Protein AF-A0AA88GDD9-F1 (afdb_monomer_lite)

pLDDT: mean 79.6, std 20.91, range [32.28, 98.81]

Organism: Naegleria lovaniensis (NCBI:txid51637)

Radius of gyration: 25.9 Å; chains: 1; bounding box: 72×48×99 Å

Foldseek 3Di:
DDDDDDDDDDDDDDDDDDDDDDDDDDDDDDDPPPDPPPPPDPPPPPPPEDFKFFQAPQKKAKFFPQSLVQLLVDPDAAFLVEAPDFDDDDPDTEGEHSSMHRADGTMWGKWWKAFPPPGHTQFIKTFDPVDDSVVVLLVCLVVAADSPSPDDPSQKHKHFLCHRAPVPDDLVVLVVLLVVLVPVPDPDDDPDDDDDDDPDPPPPDDPSVLSVCRSAFMKMFRSVCSSVVSNVSSPDDDPAKYFDAHPVRGTTIITHHDPAQPGKIKMWGFPPAARPVGRVGTYTGMMTIGRDNCSSVHDMDID

Secondary structure (DSSP, 8-state):
-------------------------------------PPPP-------S-SEEEE-SSEEEEESHHHHHHHHH----B-TT--SEEE--TTS-EEE--SEEEB-SEEEEEEEEEETTT--EEEEEEEETTS-HHHHHHHHHHH---TT--SS-TTEEEE-HHHHSTTSS-HHHHHHHHHHHHHTT-------------------PPPHHHHHHHH-S-EEEEGGGHHHHHHHHTT---SS-EEEE-TTS-EEEEE---S--TT-EEEEEEEEEE-SS-TTSEEEEEEEEESSS-TTSS-EEE-

Structure (mmCIF, N/CA/C/O backbone):
data_AF-A0AA88GDD9-F1
#
_entry.id   AF-A0AA88GDD9-F1
#
loop_
_atom_site.group_PDB
_atom_site.id
_atom_site.type_symbol
_atom_site.label_atom_id
_atom_site.label_alt_id
_atom_site.label_comp_id
_atom_site.label_asym_id
_atom_site.label_entity_id
_atom_site.label_seq_id
_atom_site.pdbx_PDB_ins_code
_atom_site.Cartn_x
_atom_site.Cartn_y
_atom_site.Cartn_z
_atom_site.occupancy
_atom_site.B_iso_or_equiv
_atom_site.auth_seq_id
_atom_site.auth_comp_id
_atom_site.auth_asym_id
_atom_site.auth_atom_id
_atom_site.pdbx_PDB_model_num
ATOM 1 N N . MET A 1 1 ? -6.267 9.592 -58.944 1.00 38.12 1 MET A N 1
ATOM 2 C CA . MET A 1 1 ? -5.291 10.076 -59.949 1.00 38.12 1 MET A CA 1
ATOM 3 C C . MET A 1 1 ? -4.569 11.298 -59.394 1.00 38.12 1 MET A C 1
ATOM 5 O O . MET A 1 1 ? -5.202 12.051 -58.661 1.00 38.12 1 MET A O 1
ATOM 9 N N . PRO A 1 2 ? -3.258 11.431 -59.640 1.00 45.91 2 PRO A N 1
ATOM 10 C CA . PRO A 1 2 ? -2.304 12.010 -58.695 1.00 45.91 2 PRO A CA 1
ATOM 11 C C . PRO A 1 2 ? -1.948 13.469 -59.007 1.00 45.91 2 PRO A C 1
ATOM 13 O O . PRO A 1 2 ? -2.033 13.902 -60.154 1.00 45.91 2 PRO A O 1
ATOM 16 N N . LYS A 1 3 ? -1.459 14.200 -57.999 1.00 46.91 3 LYS A N 1
ATOM 17 C CA . LYS A 1 3 ? -0.513 15.304 -58.208 1.00 46.91 3 LYS A CA 1
ATOM 18 C C . LYS A 1 3 ? 0.623 15.201 -57.199 1.00 46.91 3 LYS A C 1
ATOM 20 O O . LYS A 1 3 ? 0.468 15.514 -56.023 1.00 46.91 3 LYS A O 1
ATOM 25 N N . GLU A 1 4 ? 1.750 14.735 -57.722 1.00 44.09 4 GLU A N 1
ATOM 26 C CA . GLU A 1 4 ? 3.085 14.834 -57.150 1.00 44.09 4 GLU A CA 1
ATOM 27 C C . GLU A 1 4 ? 3.411 16.287 -56.782 1.00 44.09 4 GLU A C 1
ATOM 29 O O . GLU A 1 4 ? 3.143 17.214 -57.553 1.00 44.09 4 GLU A O 1
ATOM 34 N N . LYS A 1 5 ? 4.067 16.490 -55.636 1.00 51.03 5 LYS A N 1
ATOM 35 C CA . LYS A 1 5 ? 4.903 17.671 -55.423 1.00 51.03 5 LYS A CA 1
ATOM 36 C C . LYS A 1 5 ? 6.279 17.262 -54.912 1.00 51.03 5 LYS A C 1
ATOM 38 O O . LYS A 1 5 ? 6.456 16.806 -53.791 1.00 51.03 5 LYS A O 1
ATOM 43 N N . SER A 1 6 ? 7.215 17.471 -55.830 1.00 49.00 6 SER A N 1
ATOM 44 C CA . SER A 1 6 ? 8.668 17.508 -55.743 1.00 49.00 6 SER A CA 1
ATOM 45 C C . SER A 1 6 ? 9.260 17.990 -54.412 1.00 49.00 6 SER A C 1
ATOM 47 O O . SER A 1 6 ? 9.062 19.131 -53.996 1.00 49.00 6 SER A O 1
ATOM 49 N N . SER A 1 7 ? 10.113 17.129 -53.858 1.00 40.94 7 SER A N 1
ATOM 50 C CA . SER A 1 7 ? 11.512 17.372 -53.467 1.00 40.94 7 SER A CA 1
ATOM 51 C C . SER A 1 7 ? 12.009 18.822 -53.346 1.00 40.94 7 SER A C 1
ATOM 53 O O . SER A 1 7 ? 12.116 19.547 -54.338 1.00 40.94 7 SER A O 1
ATOM 55 N N . LYS A 1 8 ? 12.499 19.171 -52.146 1.00 49.25 8 LYS A N 1
ATOM 56 C CA . LYS A 1 8 ? 13.565 20.163 -51.946 1.00 49.25 8 LYS A CA 1
ATOM 57 C C . LYS A 1 8 ? 14.743 19.525 -51.213 1.00 49.25 8 LYS A C 1
ATOM 59 O O . LYS A 1 8 ? 14.641 19.075 -50.079 1.00 49.25 8 LYS A O 1
ATOM 64 N N . LYS A 1 9 ? 15.854 19.505 -51.939 1.00 42.81 9 LYS A N 1
ATOM 65 C CA . LYS A 1 9 ? 17.201 19.089 -51.568 1.00 42.81 9 LYS A CA 1
ATOM 66 C C . LYS A 1 9 ? 17.838 20.207 -50.737 1.00 42.81 9 LYS A C 1
ATOM 68 O O . LYS A 1 9 ? 17.984 21.314 -51.246 1.00 42.81 9 LYS A O 1
ATOM 73 N N . VAL A 1 10 ? 18.229 19.929 -49.495 1.00 49.81 10 VAL A N 1
ATOM 74 C CA . VAL A 1 10 ? 19.150 20.782 -48.727 1.00 49.81 10 VAL A CA 1
ATOM 75 C C . VAL A 1 10 ? 20.414 19.969 -48.509 1.00 49.81 10 VAL A C 1
ATOM 77 O O . VAL A 1 10 ? 20.379 18.876 -47.956 1.00 49.81 10 VAL A O 1
ATOM 80 N N . THR A 1 11 ? 21.519 20.484 -49.038 1.00 42.62 11 THR A N 1
ATOM 81 C CA . THR A 1 11 ? 22.856 19.905 -48.906 1.00 42.62 11 THR A CA 1
ATOM 82 C C . THR A 1 11 ? 23.774 20.986 -48.351 1.00 42.62 11 THR A C 1
ATOM 84 O O . THR A 1 11 ? 23.593 22.157 -48.677 1.00 42.62 11 THR A O 1
ATOM 87 N N . THR A 1 12 ? 24.811 20.530 -47.650 1.00 36.66 12 THR A N 1
ATOM 88 C CA . THR A 1 12 ? 26.074 21.190 -47.269 1.00 36.66 12 THR A CA 1
ATOM 89 C C . THR A 1 12 ? 26.155 21.815 -45.880 1.00 36.66 12 THR A C 1
ATOM 91 O O . THR A 1 12 ? 25.321 22.612 -45.472 1.00 36.66 12 THR A O 1
ATOM 94 N N . GLY A 1 13 ? 27.226 21.429 -45.180 1.00 37.66 13 GLY A N 1
ATOM 95 C CA . GLY A 1 13 ? 27.645 22.023 -43.918 1.00 37.66 13 GLY A CA 1
ATOM 96 C C . GLY A 1 13 ? 28.482 21.095 -43.044 1.00 37.66 13 GLY A C 1
ATOM 97 O O . GLY A 1 13 ? 28.175 20.943 -41.871 1.00 37.66 13 GLY A O 1
ATOM 98 N N . GLY A 1 14 ? 29.504 20.438 -43.603 1.00 38.06 14 GLY A N 1
ATOM 99 C CA . GLY A 1 14 ? 30.508 19.761 -42.788 1.00 38.06 14 GLY A CA 1
ATOM 100 C C . GLY A 1 14 ? 31.380 20.776 -42.050 1.00 38.06 14 GLY A C 1
ATOM 101 O O . GLY A 1 14 ? 31.751 21.799 -42.620 1.00 38.06 14 GLY A O 1
ATOM 102 N N . SER A 1 15 ? 31.751 20.471 -40.810 1.00 41.22 15 SER A N 1
ATOM 103 C CA . SER A 1 15 ? 32.981 21.001 -40.231 1.00 41.22 15 SER A CA 1
ATOM 104 C C . SER A 1 15 ? 33.525 20.023 -39.201 1.00 41.22 15 SER A C 1
ATOM 106 O O . SER A 1 15 ? 32.915 19.761 -38.168 1.00 41.22 15 SER A O 1
ATOM 108 N N . ALA A 1 16 ? 34.669 19.447 -39.554 1.00 45.22 16 ALA A N 1
ATOM 109 C CA . ALA A 1 16 ? 35.509 18.650 -38.689 1.00 45.22 16 ALA A CA 1
ATOM 110 C C . ALA A 1 16 ? 36.555 19.559 -38.038 1.00 45.22 16 ALA A C 1
ATOM 112 O O . ALA A 1 16 ? 37.265 20.291 -38.723 1.00 45.22 16 ALA A O 1
ATOM 113 N N . SER A 1 17 ? 36.681 19.464 -36.722 1.00 42.00 17 SER A N 1
ATOM 114 C CA . SER A 1 17 ? 37.835 19.876 -35.919 1.00 42.00 17 SER A CA 1
ATOM 115 C C . SER A 1 17 ? 37.543 19.385 -34.492 1.00 42.00 17 SER A C 1
ATOM 117 O O . SER A 1 17 ? 36.392 19.329 -34.088 1.00 42.00 17 SER A O 1
ATOM 119 N N . LYS A 1 18 ? 38.463 18.965 -33.634 1.00 43.25 18 LYS A N 1
ATOM 120 C CA . LYS A 1 18 ? 39.881 18.609 -33.690 1.00 43.25 18 LYS A CA 1
ATOM 121 C C . LYS A 1 18 ? 40.114 17.940 -32.327 1.00 43.25 18 LYS A C 1
ATOM 123 O O . LYS A 1 18 ? 39.637 18.451 -31.316 1.00 43.25 18 LYS A O 1
ATOM 128 N N . ALA A 1 19 ? 40.835 16.825 -32.282 1.00 42.72 19 ALA A N 1
ATOM 129 C CA . ALA A 1 19 ? 41.287 16.253 -31.020 1.00 42.72 19 ALA A CA 1
ATOM 130 C C . ALA A 1 19 ? 42.223 17.236 -30.292 1.00 42.72 19 ALA A C 1
ATOM 132 O O . ALA A 1 19 ? 43.157 17.761 -30.901 1.00 42.72 19 ALA A O 1
ATOM 133 N N . SER A 1 20 ? 42.005 17.428 -28.991 1.00 41.97 20 SER A N 1
ATOM 134 C CA . SER A 1 20 ? 42.998 17.988 -28.074 1.00 41.97 20 SER A CA 1
ATOM 135 C C . SER A 1 20 ? 43.183 17.021 -26.913 1.00 41.97 20 SER A C 1
ATOM 137 O O . SER A 1 20 ? 42.316 16.876 -26.056 1.00 41.97 20 SER A O 1
ATOM 139 N N . LYS A 1 21 ? 44.330 16.341 -26.926 1.00 42.81 21 LYS A N 1
ATOM 140 C CA . LYS A 1 21 ? 44.903 15.660 -25.769 1.00 42.81 21 LYS A CA 1
ATOM 141 C C . LYS A 1 21 ? 45.513 16.728 -24.866 1.00 42.81 21 LYS A C 1
ATOM 143 O O . LYS A 1 21 ? 46.444 17.397 -25.302 1.00 42.81 21 LYS A O 1
ATOM 148 N N . THR A 1 22 ? 45.077 16.800 -23.614 1.00 40.81 22 THR A N 1
ATOM 149 C CA . THR A 1 22 ? 45.880 17.420 -22.558 1.00 40.81 22 THR A CA 1
ATOM 150 C C . THR A 1 22 ? 45.784 16.555 -21.313 1.00 40.81 22 THR A C 1
ATOM 152 O O . THR A 1 22 ? 44.749 16.481 -20.660 1.00 40.81 22 THR A O 1
ATOM 155 N N . ALA A 1 23 ? 46.883 15.861 -21.036 1.00 42.25 23 ALA A N 1
ATOM 156 C CA . ALA A 1 23 ? 47.154 15.252 -19.752 1.00 42.25 23 ALA A CA 1
ATOM 157 C C . ALA A 1 23 ? 47.513 16.359 -18.752 1.00 42.25 23 ALA A C 1
ATOM 159 O O . ALA A 1 23 ? 48.325 17.231 -19.061 1.00 42.25 23 ALA A O 1
ATOM 160 N N . SER A 1 24 ? 46.952 16.300 -17.551 1.00 40.94 24 SER A N 1
ATOM 161 C CA . SER A 1 24 ? 47.547 16.922 -16.373 1.00 40.94 24 SER A CA 1
ATOM 162 C C . SER A 1 24 ? 47.170 16.085 -15.162 1.00 40.94 24 SER A C 1
ATOM 164 O O . SER A 1 24 ? 46.015 16.005 -14.754 1.00 40.94 24 SER A O 1
ATOM 166 N N . SER A 1 25 ? 48.181 15.376 -14.677 1.00 43.47 25 SER A N 1
ATOM 167 C CA . SER A 1 25 ? 48.210 14.642 -13.429 1.00 43.47 25 SER A CA 1
ATOM 168 C C . SER A 1 25 ? 48.346 15.625 -12.269 1.00 43.47 25 SER A C 1
ATOM 170 O O . SER A 1 25 ? 49.384 16.278 -12.148 1.00 43.47 25 SER A O 1
ATOM 172 N N . THR A 1 26 ? 47.359 15.656 -11.379 1.00 37.31 26 THR A N 1
ATOM 173 C CA . THR A 1 26 ? 47.538 16.212 -10.036 1.00 37.31 26 THR A CA 1
ATOM 174 C C . THR A 1 26 ? 47.060 15.176 -9.035 1.00 37.31 26 THR A C 1
ATOM 176 O O . THR A 1 26 ? 45.877 15.053 -8.724 1.00 37.31 26 THR A O 1
ATOM 179 N N . THR A 1 27 ? 48.021 14.378 -8.582 1.00 40.16 27 THR A N 1
ATOM 180 C CA . THR A 1 27 ? 47.896 13.448 -7.467 1.00 40.16 27 THR A CA 1
ATOM 181 C C . THR A 1 27 ? 47.659 14.266 -6.203 1.00 40.16 27 THR A C 1
ATOM 183 O O . THR A 1 27 ? 48.581 14.895 -5.690 1.00 40.16 27 THR A O 1
ATOM 186 N N . THR A 1 28 ? 46.421 14.275 -5.714 1.00 38.19 28 THR A N 1
ATOM 187 C CA . THR A 1 28 ? 46.093 14.835 -4.401 1.00 38.19 28 THR A CA 1
ATOM 188 C C . THR A 1 28 ? 45.852 13.652 -3.477 1.00 38.19 28 THR A C 1
ATOM 190 O O . THR A 1 28 ? 44.843 12.962 -3.577 1.00 38.19 28 THR A O 1
ATOM 193 N N . THR A 1 29 ? 46.845 13.360 -2.644 1.00 39.06 29 THR A N 1
ATOM 194 C CA . THR A 1 29 ? 46.776 12.412 -1.531 1.00 39.06 29 THR A CA 1
ATOM 195 C C . THR A 1 29 ? 45.694 12.866 -0.555 1.00 39.06 29 THR A C 1
ATOM 197 O O . THR A 1 29 ? 45.923 13.763 0.251 1.00 39.06 29 THR A O 1
ATOM 200 N N . SER A 1 30 ? 44.508 12.263 -0.641 1.00 38.78 30 SER A N 1
ATOM 201 C CA . SER A 1 30 ? 43.494 12.332 0.407 1.00 38.78 30 SER A CA 1
ATOM 202 C C . SER A 1 30 ? 43.830 11.295 1.475 1.00 38.78 30 SER A C 1
ATOM 204 O O . SER A 1 30 ? 43.814 10.090 1.212 1.00 38.78 30 SER A O 1
ATOM 206 N N . GLU A 1 31 ? 44.165 11.771 2.668 1.00 36.00 31 GLU A N 1
ATOM 207 C CA . GLU A 1 31 ? 44.327 10.956 3.866 1.00 36.00 31 GLU A CA 1
ATOM 208 C C . GLU A 1 31 ? 43.032 10.183 4.139 1.00 36.00 31 GLU A C 1
ATOM 210 O O . GLU A 1 31 ? 41.980 10.757 4.412 1.00 36.00 31 GLU A O 1
ATOM 215 N N . SER A 1 32 ? 43.112 8.856 4.042 1.00 36.66 32 SER A N 1
ATOM 216 C CA . SER A 1 32 ? 42.045 7.954 4.450 1.00 36.66 32 SER A CA 1
ATOM 217 C C . SER A 1 32 ? 41.920 7.998 5.975 1.00 36.66 32 SER A C 1
ATOM 219 O O . SER A 1 32 ? 42.670 7.328 6.695 1.00 36.66 32 SER A O 1
ATOM 221 N N . SER A 1 33 ? 40.972 8.779 6.482 1.00 36.91 33 SER A N 1
ATOM 222 C CA . SER A 1 33 ? 40.479 8.632 7.845 1.00 36.91 33 SER A CA 1
ATOM 223 C C . SER A 1 33 ? 39.782 7.274 7.947 1.00 36.91 33 SER A C 1
ATOM 225 O O . SER A 1 33 ? 38.673 7.065 7.465 1.00 36.91 33 SER A O 1
ATOM 227 N N . LYS A 1 34 ? 40.473 6.302 8.549 1.00 35.50 34 LYS A N 1
ATOM 228 C CA . LYS A 1 34 ? 39.885 5.016 8.932 1.00 35.50 34 LYS A CA 1
ATOM 229 C C . LYS A 1 34 ? 38.813 5.281 9.988 1.00 35.50 34 LYS A C 1
ATOM 231 O O . LYS A 1 34 ? 39.133 5.422 11.169 1.00 35.50 34 LYS A O 1
ATOM 236 N N . SER A 1 35 ? 37.551 5.359 9.575 1.00 35.97 35 SER A N 1
ATOM 237 C CA . SER A 1 35 ? 36.430 5.249 10.498 1.00 35.97 35 SER A CA 1
ATOM 238 C C . SER A 1 35 ? 36.386 3.804 11.000 1.00 35.97 35 SER A C 1
ATOM 240 O O . SER A 1 35 ? 36.080 2.860 10.279 1.00 35.97 35 SER A O 1
ATOM 242 N N . ASN A 1 36 ? 36.758 3.614 12.265 1.00 35.28 36 ASN A N 1
ATOM 243 C CA . ASN A 1 36 ? 36.493 2.380 12.998 1.00 35.28 36 ASN A CA 1
ATOM 244 C C . ASN A 1 36 ? 34.985 2.309 13.289 1.00 35.28 36 ASN A C 1
ATOM 246 O O . ASN A 1 36 ? 34.549 2.550 14.416 1.00 35.28 36 ASN A O 1
ATOM 250 N N . SER A 1 37 ? 34.170 2.001 12.280 1.00 34.66 37 SER A N 1
ATOM 251 C CA . SER A 1 37 ? 32.804 1.546 12.520 1.00 34.66 37 SER A CA 1
ATOM 252 C C . SER A 1 37 ? 32.890 0.120 13.056 1.00 34.66 37 SER A C 1
ATOM 254 O O . SER A 1 37 ? 33.242 -0.817 12.338 1.00 34.66 37 SER A O 1
ATOM 256 N N . LYS A 1 38 ? 32.626 -0.043 14.357 1.00 33.84 38 LYS A N 1
ATOM 257 C CA . LYS A 1 38 ? 32.391 -1.362 14.955 1.00 33.84 38 LYS A CA 1
ATOM 258 C C . LYS A 1 38 ? 31.344 -2.099 14.107 1.00 33.84 38 LYS A C 1
ATOM 260 O O . LYS A 1 38 ? 30.347 -1.469 13.757 1.00 33.84 38 LYS A O 1
ATOM 265 N N . PRO A 1 39 ? 31.519 -3.399 13.812 1.00 34.81 39 PRO A N 1
ATOM 266 C CA . PRO A 1 39 ? 30.471 -4.167 13.159 1.00 34.81 39 PRO A CA 1
ATOM 267 C C . PRO A 1 39 ? 29.244 -4.142 14.070 1.00 34.81 39 PRO A C 1
ATOM 269 O O . PRO A 1 39 ? 29.330 -4.538 15.238 1.00 34.81 39 PRO A O 1
ATOM 272 N N . ALA A 1 40 ? 28.140 -3.601 13.555 1.00 35.53 40 ALA A N 1
ATOM 273 C CA . ALA A 1 40 ? 26.863 -3.582 14.243 1.00 35.53 40 ALA A CA 1
ATOM 274 C C . ALA A 1 40 ? 26.547 -5.012 14.699 1.00 35.53 40 ALA A C 1
ATOM 276 O O . ALA A 1 40 ? 26.616 -5.970 13.923 1.00 35.53 40 ALA A O 1
ATOM 277 N N . GLY A 1 41 ? 26.303 -5.174 16.000 1.00 32.28 41 GLY A N 1
ATOM 278 C CA . GLY A 1 41 ? 25.914 -6.462 16.551 1.00 32.28 41 GLY A CA 1
ATOM 279 C C . GLY A 1 41 ? 24.656 -6.928 15.832 1.00 32.28 41 GLY A C 1
ATOM 280 O O . GLY A 1 41 ? 23.689 -6.181 15.771 1.00 32.28 41 GLY A O 1
ATOM 281 N N . LYS A 1 42 ? 24.686 -8.143 15.273 1.00 33.09 42 LYS A N 1
ATOM 282 C CA . LYS A 1 42 ? 23.544 -8.760 14.590 1.00 33.09 42 LYS A CA 1
ATOM 283 C C . LYS A 1 42 ? 22.316 -8.709 15.499 1.00 33.09 42 LYS A C 1
ATOM 285 O O . LYS A 1 42 ? 22.209 -9.502 16.439 1.00 33.09 42 LYS A O 1
ATOM 290 N N . ILE A 1 43 ? 21.405 -7.783 15.218 1.00 33.66 43 ILE A N 1
ATOM 291 C CA . ILE A 1 43 ? 20.099 -7.725 15.858 1.00 33.66 43 ILE A CA 1
ATOM 292 C C . ILE A 1 43 ? 19.339 -8.938 15.328 1.00 33.66 43 ILE A C 1
ATOM 294 O O . ILE A 1 43 ? 18.980 -9.013 14.157 1.00 33.66 43 ILE A O 1
ATOM 298 N N . LYS A 1 44 ? 19.131 -9.944 16.183 1.00 36.91 44 LYS A N 1
ATOM 299 C CA . LYS A 1 44 ? 18.141 -10.989 15.908 1.00 36.91 44 LYS A CA 1
ATOM 300 C C . LYS A 1 44 ? 16.764 -10.337 15.999 1.00 36.91 44 LYS A C 1
ATOM 302 O O . LYS A 1 44 ? 16.129 -10.390 17.050 1.00 36.91 44 LYS A O 1
ATOM 307 N N . MET A 1 45 ? 16.313 -9.726 14.910 1.00 39.47 45 MET A N 1
ATOM 308 C CA . MET A 1 45 ? 14.925 -9.312 14.769 1.00 39.47 45 MET A CA 1
ATOM 309 C C . MET A 1 45 ? 14.067 -10.569 14.635 1.00 39.47 45 MET A C 1
ATOM 311 O O . MET A 1 45 ? 13.932 -11.151 13.559 1.00 39.47 45 MET A O 1
ATOM 315 N N . LYS A 1 46 ? 13.522 -11.036 15.763 1.00 50.81 46 LYS A N 1
ATOM 316 C CA . LYS A 1 46 ? 12.367 -11.934 15.748 1.00 50.81 46 LYS A CA 1
ATOM 317 C C . LYS A 1 46 ? 11.220 -11.134 15.152 1.00 50.81 46 LYS A C 1
ATOM 319 O O . LYS A 1 46 ? 10.737 -10.228 15.814 1.00 50.81 46 LYS A O 1
ATOM 324 N N . PHE A 1 47 ? 10.812 -11.475 13.936 1.00 54.53 47 PHE A N 1
ATOM 325 C CA . PHE A 1 47 ? 9.578 -10.989 13.332 1.00 54.53 47 PHE A CA 1
ATOM 326 C C . PHE A 1 47 ? 8.412 -11.340 14.278 1.00 54.53 47 PHE A C 1
ATOM 328 O O . PHE A 1 47 ? 8.134 -12.528 14.459 1.00 54.53 47 PHE A O 1
ATOM 335 N N . PRO A 1 48 ? 7.780 -10.376 14.976 1.00 55.38 48 PRO A N 1
ATOM 336 C CA . PRO A 1 48 ? 6.749 -10.696 15.960 1.00 55.38 48 PRO A CA 1
ATOM 337 C C . PRO A 1 48 ? 5.350 -10.765 15.329 1.00 55.38 48 PRO A C 1
ATOM 339 O O . PRO A 1 48 ? 4.368 -10.993 16.033 1.00 55.38 48 PRO A O 1
ATOM 342 N N . CYS A 1 49 ? 5.245 -10.564 14.016 1.00 51.88 49 CYS A N 1
ATOM 343 C CA . CYS A 1 49 ? 3.978 -10.491 13.311 1.00 51.88 49 CYS A CA 1
ATOM 344 C C . CYS A 1 49 ? 3.601 -11.864 12.755 1.00 51.88 49 CYS A C 1
ATOM 346 O O . CYS A 1 49 ? 4.405 -12.535 12.115 1.00 51.88 49 CYS A O 1
ATOM 348 N N . THR A 1 50 ? 2.358 -12.287 12.974 1.00 57.59 50 THR A N 1
ATOM 349 C CA . THR A 1 50 ? 1.758 -13.347 12.161 1.00 57.59 50 THR A CA 1
ATOM 350 C C . THR A 1 50 ? 1.887 -12.945 10.688 1.00 57.59 50 THR A C 1
ATOM 352 O O . THR A 1 50 ? 1.654 -11.796 10.351 1.00 57.59 50 THR A O 1
ATOM 355 N N . HIS A 1 51 ? 2.286 -13.851 9.800 1.00 81.75 51 HIS A N 1
ATOM 356 C CA . HIS A 1 51 ? 2.618 -13.520 8.406 1.00 81.75 51 HIS A CA 1
ATOM 357 C C . HIS A 1 51 ? 1.404 -13.153 7.539 1.00 81.75 51 HIS A C 1
ATOM 359 O O . HIS A 1 51 ? 1.478 -13.327 6.336 1.00 81.75 51 HIS A O 1
ATOM 365 N N . ALA A 1 52 ? 0.258 -12.747 8.103 1.00 93.81 52 ALA A N 1
ATOM 366 C CA . ALA A 1 52 ? -0.924 -12.437 7.304 1.00 93.81 52 ALA A CA 1
ATOM 367 C C . ALA A 1 52 ? -2.003 -11.608 8.016 1.00 93.81 52 ALA A C 1
ATOM 369 O O . ALA A 1 52 ? -2.131 -11.680 9.240 1.00 93.81 52 ALA A O 1
ATOM 370 N N . PHE A 1 53 ? -2.820 -10.895 7.244 1.00 95.81 53 PHE A N 1
ATOM 371 C CA . PHE A 1 53 ? -4.076 -10.261 7.660 1.00 95.81 53 PHE A CA 1
ATOM 372 C C . PHE A 1 53 ? -5.207 -10.603 6.677 1.00 95.81 53 PHE A C 1
ATOM 374 O O . PHE A 1 53 ? -4.955 -11.182 5.627 1.00 95.81 53 PHE A O 1
ATOM 381 N N . GLU A 1 54 ? -6.452 -10.283 7.018 1.00 97.56 54 GLU A N 1
ATOM 382 C CA . GLU A 1 54 ? -7.622 -10.542 6.174 1.00 97.56 54 GLU A CA 1
ATOM 383 C C . GLU A 1 54 ? -8.080 -9.252 5.478 1.00 97.56 54 GLU A C 1
ATOM 385 O O . GLU A 1 54 ? -8.237 -8.220 6.132 1.00 97.56 54 GLU A O 1
ATOM 390 N N . CYS A 1 55 ? -8.335 -9.323 4.171 1.00 98.31 55 CYS A N 1
ATOM 391 C CA . CYS A 1 55 ? -9.072 -8.315 3.415 1.00 98.31 55 CYS A CA 1
ATOM 392 C C . CYS A 1 55 ? -10.501 -8.819 3.189 1.00 98.31 55 CYS A C 1
ATOM 394 O O . CYS A 1 55 ? -10.768 -9.667 2.335 1.00 98.31 55 CYS A O 1
ATOM 396 N N . THR A 1 56 ? -11.433 -8.295 3.973 1.00 97.75 56 THR A N 1
ATOM 397 C CA . THR A 1 56 ? -12.846 -8.681 3.959 1.00 97.75 56 THR A CA 1
ATOM 398 C C . THR A 1 56 ? -13.698 -7.779 3.074 1.00 97.75 56 THR A C 1
ATOM 400 O O . THR A 1 56 ? -14.666 -8.251 2.469 1.00 97.75 56 THR A O 1
ATOM 403 N N . SER A 1 57 ? -13.346 -6.495 2.961 1.00 98.00 57 SER A N 1
ATOM 404 C CA . SER A 1 57 ? -14.111 -5.525 2.168 1.00 98.00 57 SER A CA 1
ATOM 405 C C . SER A 1 57 ? -13.923 -5.688 0.659 1.00 98.00 57 SER A C 1
ATOM 407 O O . SER A 1 57 ? -14.852 -5.417 -0.101 1.00 98.00 57 SER A O 1
ATOM 409 N N . GLY A 1 58 ? -12.771 -6.209 0.226 1.00 98.50 58 GLY A N 1
ATOM 410 C CA . GLY A 1 58 ? -12.338 -6.169 -1.174 1.00 98.50 58 GLY A CA 1
ATOM 411 C C . GLY A 1 58 ? -11.688 -4.836 -1.560 1.00 98.50 58 GLY A C 1
ATOM 412 O O . GLY A 1 58 ? -11.469 -4.569 -2.738 1.00 98.50 58 GLY A O 1
ATOM 413 N N . GLU A 1 59 ? -11.404 -3.978 -0.582 1.00 98.69 59 GLU A N 1
ATOM 414 C CA . GLU A 1 59 ? -10.700 -2.714 -0.755 1.00 98.69 59 GLU A CA 1
ATOM 415 C C . GLU A 1 59 ? -9.555 -2.626 0.257 1.00 98.69 59 GLU A C 1
ATOM 417 O O . GLU A 1 59 ? -9.695 -2.977 1.432 1.00 98.69 59 GLU A O 1
ATOM 422 N N . ILE A 1 60 ? -8.415 -2.111 -0.188 1.00 98.62 60 ILE A N 1
ATOM 423 C CA . ILE A 1 60 ? -7.275 -1.831 0.683 1.00 98.62 60 ILE A CA 1
ATOM 424 C C . ILE A 1 60 ? -6.879 -0.366 0.556 1.00 98.62 60 ILE A C 1
ATOM 426 O O . ILE A 1 60 ? -6.810 0.179 -0.547 1.00 98.62 60 ILE A O 1
ATOM 430 N N . LEU A 1 61 ? -6.590 0.254 1.699 1.00 98.56 61 LEU A N 1
ATOM 431 C CA . LEU A 1 61 ? -5.905 1.539 1.788 1.00 98.56 61 LEU A CA 1
ATOM 432 C C . LEU A 1 61 ? -4.411 1.292 1.974 1.00 98.56 61 LEU A C 1
ATOM 434 O O . LEU A 1 61 ? -4.030 0.401 2.736 1.00 98.56 61 LEU A O 1
ATOM 438 N N . TRP A 1 62 ? -3.575 2.074 1.297 1.00 97.75 62 TRP A N 1
ATOM 439 C CA . TRP A 1 62 ? -2.130 1.848 1.277 1.00 97.75 62 TRP A CA 1
ATOM 440 C C . TRP A 1 62 ? -1.321 3.147 1.352 1.00 97.75 62 TRP A C 1
ATOM 442 O O . TRP A 1 62 ? -1.810 4.231 1.031 1.00 97.75 62 TRP A O 1
ATOM 452 N N . GLY A 1 63 ? -0.066 3.021 1.779 1.00 95.38 63 GLY A N 1
ATOM 453 C CA . GLY A 1 63 ? 0.884 4.120 1.920 1.00 95.38 63 GLY A CA 1
ATOM 454 C C . GLY A 1 63 ? 1.028 4.580 3.368 1.00 95.38 63 GLY A C 1
ATOM 455 O O . GLY A 1 63 ? 0.795 3.823 4.304 1.00 95.38 63 GLY A O 1
ATOM 456 N N . GLN A 1 64 ? 1.445 5.824 3.571 1.00 93.38 64 GLN A N 1
ATOM 457 C CA . GLN A 1 64 ? 1.582 6.411 4.907 1.00 93.38 64 GLN A CA 1
ATOM 458 C C . GLN A 1 64 ? 0.250 6.960 5.437 1.00 93.38 64 GLN A C 1
ATOM 460 O O . GLN A 1 64 ? -0.741 6.992 4.711 1.00 93.38 64 GLN A O 1
ATOM 465 N N . ILE A 1 65 ? 0.184 7.421 6.692 1.00 93.06 65 ILE A N 1
ATOM 466 C CA . ILE A 1 65 ? -1.101 7.789 7.329 1.00 93.06 65 ILE A CA 1
ATOM 467 C C . ILE A 1 65 ? -1.886 8.822 6.521 1.00 93.06 65 ILE A C 1
ATOM 469 O O . ILE A 1 65 ? -3.087 8.672 6.330 1.00 93.06 65 ILE A O 1
ATOM 473 N N . GLN A 1 66 ? -1.231 9.855 6.009 1.00 92.06 66 GLN A N 1
ATOM 474 C CA . GLN A 1 66 ? -1.863 10.860 5.160 1.00 92.06 66 GLN A CA 1
ATOM 475 C C . GLN A 1 66 ? -2.433 10.275 3.860 1.00 92.06 66 GLN A C 1
ATOM 477 O O . GLN A 1 66 ? -3.486 10.718 3.399 1.00 92.06 66 GLN A O 1
ATOM 482 N N . CYS A 1 67 ? -1.794 9.240 3.313 1.00 95.12 67 CYS A N 1
ATOM 483 C CA . CYS A 1 67 ? -2.304 8.477 2.179 1.00 95.12 67 CYS A CA 1
ATOM 484 C C . CYS A 1 67 ? -3.542 7.676 2.580 1.00 95.12 67 CYS A C 1
ATOM 486 O O . CYS A 1 67 ? -4.548 7.753 1.884 1.00 95.12 67 CYS A O 1
ATOM 488 N N . LEU A 1 68 ? -3.539 7.018 3.746 1.00 96.06 68 LEU A N 1
ATOM 489 C CA . LEU A 1 68 ? -4.727 6.325 4.264 1.00 96.06 68 LEU A CA 1
ATOM 490 C C . LEU A 1 68 ? -5.904 7.289 4.474 1.00 96.06 68 LEU A C 1
ATOM 492 O O . LEU A 1 68 ? -7.033 6.967 4.115 1.00 96.06 68 LEU A O 1
ATOM 496 N N . ILE A 1 69 ? -5.646 8.486 5.012 1.00 95.56 69 ILE A N 1
ATOM 497 C CA . ILE A 1 69 ? -6.655 9.541 5.209 1.00 95.56 69 ILE A CA 1
ATOM 498 C C . ILE A 1 69 ? -7.242 9.993 3.869 1.00 95.56 69 ILE A C 1
ATOM 500 O O . ILE A 1 69 ? -8.448 10.202 3.743 1.00 95.56 69 ILE A O 1
ATOM 504 N N . LYS A 1 70 ? -6.404 10.165 2.848 1.00 95.31 70 LYS A N 1
ATOM 505 C CA . LYS A 1 70 ? -6.868 10.538 1.511 1.00 95.31 70 LYS A CA 1
ATOM 506 C C . LYS A 1 70 ? -7.634 9.394 0.839 1.00 95.31 70 LYS A C 1
ATOM 508 O O . LYS A 1 70 ? -8.716 9.619 0.295 1.00 95.31 70 LYS A O 1
ATOM 513 N N . GLY A 1 71 ? -7.116 8.175 0.950 1.00 97.19 71 GLY A N 1
ATOM 514 C CA . GLY A 1 71 ? -7.717 6.939 0.461 1.00 97.19 71 GLY A CA 1
ATOM 515 C C . GLY A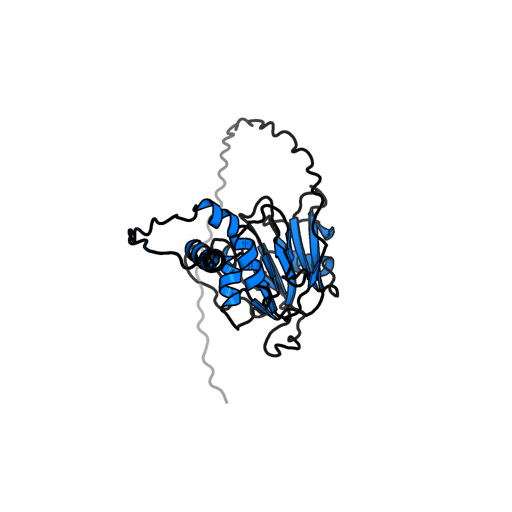 1 71 ? -9.082 6.645 1.083 1.00 97.19 71 GLY A C 1
ATOM 516 O O . GLY A 1 71 ? -10.015 6.224 0.396 1.00 97.19 71 GLY A O 1
ATOM 517 N N . SER A 1 72 ? -9.262 6.932 2.373 1.00 97.69 72 SER A N 1
ATOM 518 C CA . SER A 1 72 ? -10.544 6.739 3.060 1.00 97.69 72 SER A CA 1
ATOM 519 C C . SER A 1 72 ? -11.633 7.690 2.546 1.00 97.69 72 SER A C 1
ATOM 521 O O . SER A 1 72 ? -12.807 7.320 2.526 1.00 97.69 72 SER A O 1
ATOM 523 N N . LYS A 1 73 ? -11.249 8.877 2.056 1.00 96.88 73 LYS A N 1
ATOM 524 C CA . LYS A 1 73 ? -12.156 9.922 1.546 1.00 96.88 73 LYS A CA 1
ATOM 525 C C . LYS A 1 73 ? -12.515 9.764 0.063 1.00 96.88 73 LYS A C 1
ATOM 527 O O . LYS A 1 73 ? -13.500 10.356 -0.382 1.00 96.88 73 LYS A O 1
ATOM 532 N N . THR A 1 74 ? -11.744 8.999 -0.712 1.00 96.75 74 THR A N 1
ATOM 533 C CA . THR A 1 74 ? -12.032 8.737 -2.133 1.00 96.75 74 THR A CA 1
ATOM 534 C C . THR A 1 74 ? -12.888 7.484 -2.328 1.00 96.75 74 THR A C 1
ATOM 536 O O . THR A 1 74 ? -12.948 6.608 -1.471 1.00 96.75 74 THR A O 1
ATOM 539 N N . LYS A 1 75 ? -13.562 7.408 -3.479 1.00 96.81 75 LYS A N 1
ATOM 540 C CA . LYS A 1 75 ? -14.264 6.208 -3.972 1.00 96.81 75 LYS A CA 1
ATOM 541 C C . LYS A 1 75 ? -13.603 5.604 -5.212 1.00 96.81 75 LYS A C 1
ATOM 543 O O . LYS A 1 75 ? -14.075 4.596 -5.719 1.00 96.81 75 LYS A O 1
ATOM 548 N N . ALA A 1 76 ? -12.593 6.279 -5.758 1.00 97.81 76 ALA A N 1
ATOM 549 C CA . ALA A 1 76 ? -11.848 5.794 -6.908 1.00 97.81 76 ALA A CA 1
ATOM 550 C C . ALA A 1 76 ? -10.773 4.799 -6.458 1.00 97.81 76 ALA A C 1
ATOM 552 O O . ALA A 1 76 ? -10.284 4.885 -5.329 1.00 97.81 76 ALA A O 1
ATOM 553 N N . HIS A 1 77 ? -10.411 3.893 -7.364 1.00 98.25 77 HIS A N 1
ATOM 554 C CA . HIS A 1 77 ? -9.370 2.899 -7.152 1.00 98.25 77 HIS A CA 1
ATOM 555 C C . HIS A 1 77 ? -8.145 3.198 -8.009 1.00 98.25 77 HIS A C 1
ATOM 557 O O . HIS A 1 77 ? -8.269 3.559 -9.182 1.00 98.25 77 HIS A O 1
ATOM 563 N N . ASP A 1 78 ? -6.970 2.981 -7.428 1.00 98.38 78 ASP A N 1
ATOM 564 C CA . ASP A 1 78 ? -5.735 2.805 -8.177 1.00 98.38 78 ASP A CA 1
ATOM 565 C C . ASP A 1 78 ? -5.850 1.566 -9.074 1.00 98.38 78 ASP A C 1
ATOM 567 O O . ASP A 1 78 ? -6.496 0.577 -8.720 1.00 98.38 78 ASP A O 1
ATOM 571 N N . GLY A 1 79 ? -5.233 1.628 -10.251 1.00 97.88 79 GLY A N 1
ATOM 572 C CA . GLY A 1 79 ? -5.323 0.579 -11.263 1.00 97.88 79 GLY A CA 1
ATOM 573 C C . GLY A 1 79 ? -4.118 0.568 -12.194 1.00 97.88 79 GLY A C 1
ATOM 574 O O . GLY A 1 79 ? -3.174 1.345 -12.033 1.00 97.88 79 GLY A O 1
ATOM 575 N N . VAL A 1 80 ? -4.173 -0.274 -13.225 1.00 97.56 80 VAL A N 1
ATOM 576 C CA . VAL A 1 80 ? -3.041 -0.485 -14.153 1.00 97.56 80 VAL A CA 1
ATOM 577 C C . VAL A 1 80 ? -2.696 0.744 -14.997 1.00 97.56 80 VAL A C 1
ATOM 579 O O . VAL A 1 80 ? -1.616 0.831 -15.572 1.00 97.56 80 VAL A O 1
ATOM 582 N N . ASN A 1 81 ? -3.606 1.717 -15.069 1.00 96.06 81 ASN A N 1
ATOM 583 C CA . ASN A 1 81 ? -3.377 2.984 -15.766 1.00 96.06 81 ASN A CA 1
ATOM 584 C C . ASN A 1 81 ? -2.430 3.926 -15.003 1.00 96.06 81 ASN A C 1
ATOM 586 O O . ASN A 1 81 ? -2.028 4.954 -15.547 1.00 96.06 81 ASN A O 1
ATOM 590 N N . GLY A 1 82 ? -2.066 3.572 -13.769 1.00 92.56 82 GLY A N 1
ATOM 591 C CA . GLY A 1 82 ? -1.159 4.335 -12.931 1.00 92.56 82 GLY A CA 1
ATOM 592 C C . GLY A 1 82 ? -1.824 5.522 -12.226 1.00 92.56 82 GLY A C 1
ATOM 593 O O . GLY A 1 82 ? -3.016 5.455 -11.917 1.00 92.56 82 GLY A O 1
ATOM 594 N N . PRO A 1 83 ? -1.060 6.579 -11.902 1.00 92.75 83 PRO A N 1
ATOM 595 C CA . PRO A 1 83 ? -1.546 7.692 -11.091 1.00 92.75 83 PRO A CA 1
ATOM 596 C C . PRO A 1 83 ? -2.647 8.506 -11.790 1.00 92.75 83 PRO A C 1
ATOM 598 O O . PRO A 1 83 ? -2.657 8.655 -13.012 1.00 92.75 83 PRO A O 1
ATOM 601 N N . ILE A 1 84 ? -3.546 9.095 -10.996 1.00 87.94 84 ILE A N 1
ATOM 602 C CA . ILE A 1 84 ? -4.661 9.951 -11.448 1.00 87.94 84 ILE A CA 1
ATOM 603 C C . ILE A 1 84 ? -4.129 11.201 -12.148 1.00 87.94 84 ILE A C 1
ATOM 605 O O . ILE A 1 84 ? -4.675 11.663 -13.152 1.00 87.94 84 ILE A O 1
ATOM 609 N N . SER A 1 85 ? -3.070 11.773 -11.582 1.00 83.12 85 SER A N 1
ATOM 610 C CA . SER A 1 85 ? -2.378 12.916 -12.140 1.00 83.12 85 SER A CA 1
ATOM 611 C C . SER A 1 85 ? -0.876 12.702 -12.006 1.00 83.12 85 SER A C 1
ATOM 613 O O . SER A 1 85 ? -0.364 12.286 -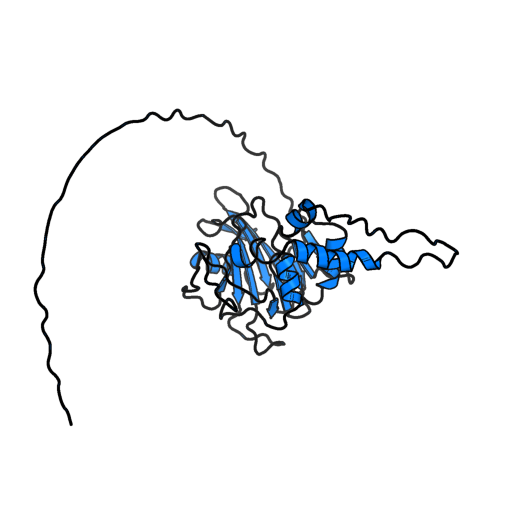10.969 1.00 83.12 85 SER A O 1
ATOM 615 N N . SER A 1 86 ? -0.152 12.958 -13.089 1.00 75.81 86 SER A N 1
ATOM 616 C CA . SER A 1 86 ? 1.299 13.096 -13.058 1.00 75.81 86 SER A CA 1
ATOM 617 C C . SER A 1 86 ? 1.605 14.587 -12.930 1.00 75.81 86 SER A C 1
ATOM 619 O O . SER A 1 86 ? 1.381 15.353 -13.874 1.00 75.81 86 SER A O 1
ATOM 621 N N . GLY A 1 87 ? 2.044 15.014 -11.749 1.00 62.25 87 GLY A N 1
ATOM 622 C CA . GLY A 1 87 ? 2.315 16.410 -11.438 1.00 62.25 87 GLY A CA 1
ATOM 623 C C . GLY A 1 87 ? 3.578 16.935 -12.124 1.00 62.25 87 GLY A C 1
ATOM 624 O O . GLY A 1 87 ? 4.647 16.329 -12.066 1.00 62.25 87 GLY A O 1
ATOM 625 N N . PHE A 1 88 ? 3.441 18.106 -12.752 1.00 51.78 88 PHE A N 1
ATOM 626 C CA . PHE A 1 88 ? 4.526 18.958 -13.244 1.00 51.78 88 PHE A CA 1
ATOM 627 C C . PHE A 1 88 ? 4.902 19.990 -12.168 1.00 51.78 88 PHE A C 1
ATOM 629 O O . PHE A 1 88 ? 4.057 20.800 -11.786 1.00 51.78 88 PHE A O 1
ATOM 636 N N . GLY A 1 89 ? 6.173 20.042 -11.752 1.00 51.06 89 GLY A N 1
ATOM 637 C CA . GLY A 1 89 ? 6.693 21.174 -10.976 1.00 51.06 89 GLY A CA 1
ATOM 638 C C . GLY A 1 89 ? 8.074 20.958 -10.350 1.00 51.06 89 GLY A C 1
ATOM 639 O O . GLY A 1 89 ? 8.192 20.329 -9.309 1.00 51.06 89 GLY A O 1
ATOM 640 N N . GLY A 1 90 ? 9.117 21.557 -10.936 1.00 68.00 90 GLY A N 1
ATOM 641 C CA . GLY A 1 90 ? 10.478 21.561 -10.378 1.00 68.00 90 GLY A CA 1
ATOM 642 C C . GLY A 1 90 ? 11.342 20.372 -10.812 1.00 68.00 90 GLY A C 1
ATOM 643 O O . GLY A 1 90 ? 11.187 19.850 -11.911 1.00 68.00 90 GLY A O 1
ATOM 644 N N . THR A 1 91 ? 12.300 19.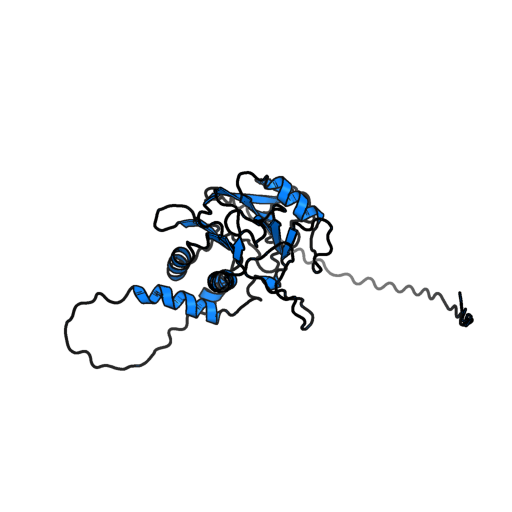983 -9.967 1.00 77.69 91 THR A N 1
ATOM 645 C CA . THR A 1 91 ? 13.241 18.872 -10.218 1.00 77.69 91 THR A CA 1
ATOM 646 C C . THR A 1 91 ? 12.716 17.508 -9.764 1.00 77.69 91 THR A C 1
ATOM 648 O O . THR A 1 91 ? 13.385 16.506 -9.997 1.00 77.69 91 THR A O 1
ATOM 651 N N . ILE A 1 92 ? 11.552 17.460 -9.107 1.00 82.31 92 ILE A N 1
ATOM 652 C CA . ILE A 1 92 ? 10.960 16.241 -8.547 1.00 82.31 92 ILE A CA 1
ATOM 653 C C . ILE A 1 92 ? 9.638 15.974 -9.265 1.00 82.31 92 ILE A C 1
ATOM 655 O O . ILE A 1 92 ? 8.758 16.830 -9.291 1.00 82.31 92 ILE A O 1
ATOM 659 N N . LEU A 1 93 ? 9.508 14.784 -9.850 1.00 81.31 93 LEU A N 1
ATOM 660 C CA . LEU A 1 93 ? 8.244 14.300 -10.396 1.00 81.31 93 LEU A CA 1
ATOM 661 C C . LEU A 1 93 ? 7.445 13.664 -9.259 1.00 81.31 93 LEU A C 1
ATOM 663 O O . LEU A 1 93 ? 7.907 12.690 -8.662 1.00 81.31 93 LEU A O 1
ATOM 667 N N . GLN A 1 94 ? 6.281 14.240 -8.966 1.00 88.25 94 GLN A N 1
ATOM 668 C CA . GLN A 1 94 ? 5.330 13.710 -7.994 1.00 88.25 94 GLN A CA 1
ATOM 669 C C . GLN A 1 94 ? 4.066 13.276 -8.722 1.00 88.25 94 GLN A C 1
ATOM 671 O O . GLN A 1 94 ? 3.486 14.040 -9.498 1.00 88.25 94 GLN A O 1
ATOM 676 N N . SER A 1 95 ? 3.641 12.055 -8.457 1.00 91.56 95 SER A N 1
ATOM 677 C CA . SER A 1 95 ? 2.412 11.479 -8.972 1.00 91.56 95 SER A CA 1
ATOM 678 C C . SER A 1 95 ? 1.364 11.401 -7.874 1.00 91.56 95 SER A C 1
ATOM 680 O O . SER A 1 95 ? 1.674 11.227 -6.697 1.00 91.56 95 SER A O 1
ATOM 682 N N . GLU A 1 96 ? 0.105 11.525 -8.266 1.00 92.19 96 GLU A N 1
ATOM 683 C CA . GLU A 1 96 ? -1.024 11.466 -7.354 1.00 92.19 96 GLU A CA 1
ATOM 684 C C . GLU A 1 96 ? -1.805 10.169 -7.544 1.00 92.19 96 GLU A C 1
ATOM 686 O O . GLU A 1 96 ? -2.317 9.895 -8.631 1.00 92.19 96 GLU A O 1
ATOM 691 N N . PHE A 1 97 ? -1.940 9.403 -6.466 1.00 95.69 97 PHE A N 1
ATOM 692 C CA . PHE A 1 97 ? -2.730 8.175 -6.419 1.00 95.69 97 PHE A CA 1
ATOM 693 C C . PHE A 1 97 ? -4.031 8.376 -5.629 1.00 95.69 97 PHE A C 1
ATOM 695 O O . PHE A 1 97 ? -4.232 9.387 -4.942 1.00 95.69 97 PHE A O 1
ATOM 702 N N . CYS A 1 98 ? -4.935 7.405 -5.740 1.00 97.00 98 CYS A N 1
ATOM 703 C CA . CYS A 1 98 ? -6.125 7.295 -4.904 1.00 97.00 98 CYS A CA 1
ATOM 704 C C . CYS A 1 98 ? -5.760 6.859 -3.482 1.00 97.00 98 CYS A C 1
ATOM 706 O O . CYS A 1 98 ? -6.470 7.236 -2.553 1.00 97.00 98 CYS A O 1
ATOM 708 N N . TYR A 1 99 ? -4.682 6.082 -3.316 1.00 97.56 99 TYR A N 1
ATOM 709 C CA . TYR A 1 99 ? -4.297 5.412 -2.061 1.00 97.56 99 TYR A CA 1
ATOM 710 C C . TYR A 1 99 ? -5.372 4.444 -1.554 1.00 97.56 99 TYR A C 1
ATOM 712 O O . TYR A 1 99 ? -5.517 4.184 -0.357 1.00 97.56 99 TYR A O 1
ATOM 720 N N . ARG A 1 100 ? -6.157 3.933 -2.500 1.00 98.50 100 ARG A N 1
ATOM 721 C CA . ARG A 1 100 ? -7.236 2.970 -2.323 1.00 98.50 100 ARG A CA 1
ATOM 722 C C . ARG A 1 100 ? -7.224 2.080 -3.553 1.00 98.50 100 ARG A C 1
ATOM 724 O O . ARG A 1 100 ? -7.216 2.593 -4.667 1.00 98.50 100 ARG A O 1
ATOM 731 N N . ALA A 1 101 ? -7.253 0.770 -3.373 1.00 98.62 101 ALA A N 1
ATOM 732 C CA . ALA A 1 101 ? -7.282 -0.186 -4.474 1.00 98.62 101 ALA A CA 1
ATOM 733 C C . ALA A 1 101 ? -8.362 -1.243 -4.241 1.00 98.62 101 ALA A C 1
ATOM 735 O O . ALA A 1 101 ? -8.581 -1.661 -3.103 1.00 98.62 101 ALA A O 1
ATOM 736 N N . ALA A 1 102 ? -9.002 -1.688 -5.325 1.00 98.69 102 ALA A N 1
ATOM 737 C CA . ALA A 1 102 ? -9.869 -2.857 -5.295 1.00 98.69 102 ALA A CA 1
ATOM 738 C C . ALA A 1 102 ? -8.969 -4.089 -5.160 1.00 98.69 102 ALA A C 1
ATOM 740 O O . ALA A 1 102 ? -8.241 -4.437 -6.086 1.00 98.69 102 ALA A O 1
ATOM 741 N N . ALA A 1 103 ? -8.960 -4.708 -3.990 1.00 98.69 103 ALA A N 1
ATOM 742 C CA . ALA A 1 103 ? -8.007 -5.736 -3.608 1.00 98.69 103 ALA A CA 1
ATOM 743 C C . ALA A 1 103 ? -8.708 -7.081 -3.466 1.00 98.69 103 ALA A C 1
ATOM 745 O O . ALA A 1 103 ? -9.799 -7.156 -2.906 1.00 98.69 103 ALA A O 1
ATOM 746 N N . ARG A 1 104 ? -8.069 -8.155 -3.939 1.00 98.69 104 ARG A N 1
ATOM 747 C CA . ARG A 1 104 ? -8.623 -9.507 -3.813 1.00 98.69 104 ARG A CA 1
ATOM 748 C C . ARG A 1 104 ? -9.013 -9.810 -2.362 1.00 98.69 104 ARG A C 1
ATOM 750 O O . ARG A 1 104 ? -8.196 -9.681 -1.450 1.00 98.69 104 ARG A O 1
ATOM 757 N N . LYS A 1 105 ? -10.257 -10.244 -2.160 1.00 98.62 105 LYS A N 1
ATOM 758 C CA . LYS A 1 105 ? -10.750 -10.686 -0.850 1.00 98.62 105 LYS A CA 1
ATOM 759 C C . LYS A 1 105 ? -10.071 -11.967 -0.399 1.00 98.62 105 LYS A C 1
ATOM 761 O O . LYS A 1 105 ? -9.908 -12.879 -1.203 1.00 98.62 105 LYS A O 1
ATOM 766 N N . GLY A 1 106 ? -9.812 -12.057 0.898 1.00 98.06 106 GLY A N 1
ATOM 767 C CA . GLY A 1 106 ? -9.215 -13.226 1.527 1.00 98.06 106 GLY A CA 1
ATOM 768 C C . GLY A 1 106 ? -7.995 -12.861 2.353 1.00 98.06 106 GLY A C 1
ATOM 769 O O . GLY A 1 106 ? -7.823 -11.720 2.797 1.00 98.06 106 GLY A O 1
ATOM 770 N N . LYS A 1 107 ? -7.122 -13.843 2.544 1.00 98.00 107 LYS A N 1
ATOM 771 C CA . LYS A 1 107 ? -5.933 -13.701 3.370 1.00 98.00 107 LYS A CA 1
ATOM 772 C C . LYS A 1 107 ? -4.776 -13.104 2.570 1.00 98.00 107 LYS A C 1
ATOM 774 O O . LYS A 1 107 ? -4.403 -13.603 1.512 1.00 98.00 107 LYS A O 1
ATOM 779 N N . TRP A 1 108 ? -4.171 -12.063 3.125 1.00 98.12 108 TRP A N 1
ATOM 780 C CA . TRP A 1 108 ? -2.996 -11.379 2.599 1.00 98.12 108 TRP A CA 1
ATOM 781 C C . TRP A 1 108 ? -1.785 -11.698 3.452 1.00 98.12 108 TRP A C 1
ATOM 783 O O . TRP A 1 108 ? -1.786 -11.420 4.647 1.00 98.12 108 TRP A O 1
ATOM 793 N N . VAL A 1 109 ? -0.771 -12.293 2.840 1.00 96.25 109 VAL A N 1
ATOM 794 C CA . VAL A 1 109 ? 0.499 -12.675 3.441 1.00 96.25 109 VAL A CA 1
ATOM 795 C C . VAL A 1 109 ? 1.460 -11.485 3.439 1.00 96.25 109 VAL A C 1
ATOM 797 O O . VAL A 1 109 ? 1.451 -10.667 2.521 1.00 96.25 109 VAL A O 1
ATOM 800 N N . VAL A 1 110 ? 2.270 -11.380 4.490 1.00 95.06 110 VAL A N 1
ATOM 801 C CA . VAL A 1 110 ? 3.353 -10.405 4.631 1.00 95.06 110 VAL A CA 1
ATOM 802 C C . VAL A 1 110 ? 4.662 -11.168 4.783 1.00 95.06 110 VAL A C 1
ATOM 804 O O . VAL A 1 110 ? 4.890 -11.829 5.802 1.00 95.06 110 VAL A O 1
ATOM 807 N N . GLU A 1 111 ? 5.513 -11.050 3.775 1.00 93.69 111 GLU A N 1
ATOM 808 C CA . GLU A 1 111 ? 6.847 -11.644 3.712 1.00 93.69 111 GLU A CA 1
ATOM 809 C C . GLU A 1 111 ? 7.891 -10.531 3.704 1.00 93.69 111 GLU A C 1
ATOM 811 O O . GLU A 1 111 ? 7.605 -9.385 3.341 1.00 93.69 111 GLU A O 1
ATOM 816 N N . ARG A 1 112 ? 9.114 -10.857 4.108 1.00 91.38 112 ARG A N 1
ATOM 817 C CA . ARG A 1 112 ? 10.254 -9.953 3.936 1.00 91.38 112 ARG A CA 1
ATOM 818 C C . ARG A 1 112 ? 11.168 -10.522 2.870 1.00 91.38 112 ARG A C 1
ATOM 820 O O . ARG A 1 112 ? 11.226 -11.733 2.685 1.00 91.38 112 ARG A O 1
ATOM 827 N N . PHE A 1 113 ? 11.917 -9.660 2.208 1.00 91.38 113 PHE A N 1
ATOM 828 C CA . PHE A 1 113 ? 13.015 -10.111 1.366 1.00 91.38 113 PHE A CA 1
ATOM 829 C C . PHE A 1 113 ? 14.325 -9.544 1.884 1.00 91.38 113 PHE A C 1
ATOM 831 O O . PHE A 1 113 ? 14.391 -8.418 2.383 1.00 91.38 113 PHE A O 1
ATOM 838 N N . VAL A 1 114 ? 15.362 -10.367 1.823 1.00 89.69 114 VAL A N 1
ATOM 839 C CA . VAL A 1 114 ? 16.695 -10.055 2.330 1.00 89.69 114 VAL A CA 1
ATOM 840 C C . VAL A 1 114 ? 17.697 -10.125 1.196 1.00 89.69 114 VAL A C 1
ATOM 842 O O . VAL A 1 114 ? 17.610 -10.993 0.327 1.00 89.69 114 VAL A O 1
ATOM 845 N N . ASN A 1 115 ? 18.668 -9.219 1.217 1.00 84.06 115 ASN A N 1
ATOM 846 C CA . ASN A 1 115 ? 19.827 -9.335 0.346 1.00 84.06 115 ASN A CA 1
ATOM 847 C C . ASN A 1 115 ? 20.668 -10.536 0.807 1.00 84.06 115 ASN A C 1
ATOM 849 O O . ASN A 1 115 ? 21.066 -10.608 1.976 1.00 84.06 115 ASN A O 1
ATOM 853 N N . SER A 1 116 ? 20.932 -11.485 -0.092 1.00 83.00 116 SER A N 1
ATOM 854 C CA . SER A 1 116 ? 21.602 -12.742 0.266 1.00 83.00 116 SER A CA 1
ATOM 855 C C . SER A 1 116 ? 23.067 -12.561 0.676 1.00 83.00 116 SER A C 1
ATOM 857 O O . SER A 1 116 ? 23.575 -13.324 1.504 1.00 83.00 116 SER A O 1
ATOM 859 N N . GLU A 1 117 ? 23.750 -11.557 0.120 1.00 83.56 117 GLU A N 1
ATOM 860 C CA . GLU A 1 117 ? 25.176 -11.313 0.358 1.00 83.56 117 GLU A CA 1
ATOM 861 C C . GLU A 1 117 ? 25.403 -10.653 1.722 1.00 83.56 117 GLU A C 1
ATOM 863 O O . GLU A 1 117 ? 26.148 -11.167 2.564 1.00 83.56 117 GLU A O 1
ATOM 868 N N . ASP A 1 118 ? 24.695 -9.553 1.967 1.00 81.25 118 ASP A N 1
ATOM 869 C CA . ASP A 1 118 ? 24.927 -8.683 3.120 1.00 81.25 118 ASP A CA 1
ATOM 870 C C . ASP A 1 118 ? 23.956 -8.944 4.285 1.00 81.25 118 ASP A C 1
ATOM 872 O O . ASP A 1 118 ? 24.163 -8.457 5.401 1.00 81.25 118 ASP A O 1
ATOM 876 N N . LYS A 1 119 ? 22.923 -9.773 4.067 1.00 83.12 119 LYS A N 1
ATOM 877 C CA . LYS A 1 119 ? 21.927 -10.198 5.071 1.00 83.12 119 LYS A CA 1
ATOM 878 C C . LYS A 1 119 ? 21.170 -9.052 5.740 1.00 83.12 119 LYS A C 1
ATOM 880 O O . LYS A 1 119 ? 20.776 -9.174 6.903 1.00 83.12 119 LYS A O 1
ATOM 885 N N . TRP A 1 120 ? 20.982 -7.947 5.030 1.00 84.50 120 TRP A N 1
ATOM 886 C CA . TRP A 1 120 ? 20.094 -6.870 5.456 1.00 84.50 120 TRP A CA 1
ATOM 887 C C . TRP A 1 120 ? 18.713 -7.032 4.809 1.00 84.50 120 TRP A C 1
ATOM 889 O O . TRP A 1 120 ? 18.563 -7.710 3.789 1.00 84.50 120 TRP A O 1
ATOM 899 N N . VAL A 1 121 ? 17.695 -6.459 5.451 1.00 86.38 121 VAL A N 1
ATOM 900 C CA . VAL A 1 121 ? 16.297 -6.541 5.007 1.00 86.38 121 VAL A CA 1
ATOM 901 C C . VAL A 1 121 ? 16.062 -5.510 3.911 1.00 86.38 121 VAL A C 1
ATOM 903 O O . VAL A 1 121 ? 16.111 -4.316 4.183 1.00 86.38 121 VAL A O 1
ATOM 906 N N . GLY A 1 122 ? 15.791 -5.986 2.697 1.00 88.75 122 GLY A N 1
ATOM 907 C CA . GLY A 1 122 ? 15.513 -5.146 1.535 1.00 88.75 122 GLY A CA 1
ATOM 908 C C . GLY A 1 122 ? 14.158 -4.449 1.600 1.00 88.75 122 GLY A C 1
ATOM 909 O O . GLY A 1 122 ? 14.000 -3.310 1.166 1.00 88.75 122 GLY A O 1
ATOM 910 N N . GLY A 1 123 ? 13.179 -5.133 2.183 1.00 92.50 123 GLY A N 1
ATOM 911 C CA . GLY A 1 123 ? 11.832 -4.615 2.333 1.00 92.50 123 GLY A CA 1
ATOM 912 C C . GLY A 1 123 ? 10.819 -5.728 2.558 1.00 92.50 123 GLY A C 1
ATOM 913 O O . GLY A 1 123 ? 11.131 -6.773 3.142 1.00 92.50 123 GLY A O 1
ATOM 914 N N . PHE A 1 124 ? 9.592 -5.493 2.099 1.00 94.62 124 PHE A N 1
ATOM 915 C CA . PHE A 1 124 ? 8.442 -6.347 2.371 1.00 94.62 124 PHE A CA 1
ATOM 916 C C . PHE A 1 124 ? 7.621 -6.625 1.113 1.00 94.62 124 PHE A C 1
ATOM 918 O O . PHE A 1 124 ? 7.507 -5.790 0.217 1.00 94.62 124 PHE A O 1
ATOM 925 N N . ILE A 1 125 ? 7.006 -7.802 1.078 1.00 96.00 125 ILE A N 1
ATOM 926 C CA . ILE A 1 125 ? 6.042 -8.208 0.058 1.00 96.00 125 ILE A CA 1
ATOM 927 C C . ILE A 1 125 ? 4.722 -8.449 0.779 1.00 96.00 125 ILE A C 1
ATOM 929 O O . ILE A 1 125 ? 4.648 -9.257 1.703 1.00 96.00 125 ILE A O 1
ATOM 933 N N . VAL A 1 126 ? 3.677 -7.740 0.368 1.00 97.31 126 VAL A N 1
ATOM 934 C CA . VAL A 1 126 ? 2.325 -7.890 0.910 1.00 97.31 126 VAL A CA 1
ATOM 935 C C . VAL A 1 126 ? 1.426 -8.378 -0.211 1.00 97.31 126 VAL A C 1
ATOM 937 O O . VAL A 1 126 ? 1.153 -7.628 -1.141 1.00 97.31 126 VAL A O 1
ATOM 940 N N . HIS A 1 127 ? 0.983 -9.630 -0.172 1.00 98.12 127 HIS A N 1
ATOM 941 C CA . HIS A 1 127 ? 0.309 -10.254 -1.313 1.00 98.12 127 HIS A CA 1
ATOM 942 C C . HIS A 1 127 ? -0.810 -11.196 -0.900 1.00 98.12 127 HIS A C 1
ATOM 944 O O . HIS A 1 127 ? -0.825 -11.708 0.213 1.00 98.12 127 HIS A O 1
ATOM 950 N N . HIS A 1 128 ? -1.757 -11.450 -1.795 1.00 98.44 128 HIS A N 1
ATOM 951 C CA . HIS A 1 128 ? -2.807 -12.427 -1.531 1.00 98.44 128 HIS A CA 1
ATOM 952 C C . HIS A 1 128 ? -2.230 -13.858 -1.449 1.00 98.44 128 HIS A C 1
ATOM 954 O O . HIS A 1 128 ? -1.269 -14.187 -2.148 1.00 98.44 128 HIS A O 1
ATOM 960 N N . GLU A 1 129 ? -2.803 -14.719 -0.599 1.00 97.50 129 GLU A N 1
ATOM 961 C CA . GLU A 1 129 ? -2.254 -16.046 -0.254 1.00 97.50 129 GLU A CA 1
ATOM 962 C C . GLU A 1 129 ? -2.138 -17.036 -1.424 1.00 97.50 129 GLU A C 1
ATOM 964 O O . GLU A 1 129 ? -1.389 -18.007 -1.341 1.00 97.50 129 GLU A O 1
ATOM 969 N N . ASP A 1 130 ? -2.878 -16.808 -2.508 1.00 97.94 130 ASP A N 1
ATOM 970 C CA . ASP A 1 130 ? -2.838 -17.631 -3.722 1.00 97.94 130 ASP A CA 1
ATOM 971 C C . ASP A 1 130 ? -1.802 -17.151 -4.755 1.00 97.94 130 ASP A C 1
ATOM 973 O O . ASP A 1 130 ? -1.684 -17.748 -5.827 1.00 97.94 130 ASP A O 1
ATOM 977 N N . ILE A 1 131 ? -1.049 -16.094 -4.438 1.00 97.94 131 ILE A N 1
ATOM 978 C CA . ILE A 1 131 ? 0.038 -15.550 -5.254 1.00 97.94 131 ILE A CA 1
ATOM 979 C C . ILE A 1 131 ? 1.380 -15.852 -4.588 1.00 97.94 131 ILE A C 1
ATOM 981 O O . ILE A 1 131 ? 1.504 -15.796 -3.368 1.00 97.94 131 ILE A O 1
ATOM 985 N N . SER A 1 132 ? 2.408 -16.150 -5.383 1.00 97.25 132 SER A N 1
ATOM 986 C CA . SER A 1 132 ? 3.770 -16.312 -4.870 1.00 97.25 132 SER A CA 1
ATOM 987 C C . SER A 1 132 ? 4.432 -14.950 -4.652 1.00 97.25 132 SER A C 1
ATOM 989 O O . SER A 1 132 ? 4.676 -14.229 -5.620 1.00 97.25 132 SER A O 1
ATOM 991 N N . GLY A 1 133 ? 4.791 -14.617 -3.408 1.00 96.19 133 GLY A N 1
ATOM 992 C CA . GLY A 1 133 ? 5.542 -13.396 -3.108 1.00 96.19 133 GLY A CA 1
ATOM 993 C C . GLY A 1 133 ? 6.891 -13.343 -3.831 1.00 96.19 133 GLY A C 1
ATOM 994 O O . GLY A 1 133 ? 7.246 -12.312 -4.398 1.00 96.19 133 GLY A O 1
ATOM 995 N N . LYS A 1 134 ? 7.589 -14.483 -3.936 1.00 95.88 134 LYS A N 1
ATOM 996 C CA . LYS A 1 134 ? 8.827 -14.612 -4.724 1.00 95.88 134 LYS A CA 1
ATOM 997 C C . LYS A 1 134 ? 8.639 -14.245 -6.200 1.00 95.88 134 LYS A C 1
ATOM 999 O O . LYS A 1 134 ? 9.447 -13.495 -6.735 1.00 95.88 134 LYS A O 1
ATOM 1004 N N . GLU A 1 135 ? 7.582 -14.734 -6.848 1.00 96.94 135 GLU A N 1
ATOM 1005 C CA . GLU A 1 135 ? 7.295 -14.387 -8.249 1.00 96.94 135 GLU A CA 1
ATOM 1006 C C . GLU A 1 135 ? 7.034 -12.881 -8.411 1.00 96.94 135 GLU A C 1
ATOM 1008 O O . GLU A 1 135 ? 7.535 -12.260 -9.349 1.00 96.94 135 GLU A O 1
ATOM 1013 N N . LEU A 1 136 ? 6.280 -12.273 -7.485 1.00 97.62 136 LEU A N 1
ATOM 1014 C CA . LEU A 1 136 ? 6.042 -10.827 -7.494 1.00 97.62 136 LEU A CA 1
ATOM 1015 C C . LEU A 1 136 ? 7.344 -10.039 -7.342 1.00 97.62 136 LEU A C 1
ATOM 1017 O O . LEU A 1 136 ? 7.557 -9.076 -8.076 1.00 97.62 136 LEU A O 1
ATOM 1021 N N . LEU A 1 137 ? 8.216 -10.462 -6.424 1.00 96.25 137 LEU A N 1
ATOM 1022 C CA . LEU A 1 137 ? 9.515 -9.835 -6.206 1.00 96.25 137 LEU A CA 1
ATOM 1023 C C . LEU A 1 137 ? 10.383 -9.895 -7.468 1.00 96.25 137 LEU A C 1
ATOM 1025 O O . LEU A 1 137 ? 10.914 -8.870 -7.886 1.00 96.25 137 LEU A O 1
ATOM 1029 N N . GLU A 1 138 ? 10.483 -11.063 -8.106 1.00 95.75 138 GLU A N 1
ATOM 1030 C CA . GLU A 1 138 ? 11.244 -11.251 -9.349 1.00 95.75 138 GLU A CA 1
ATOM 1031 C C . GLU A 1 138 ? 10.696 -10.373 -10.488 1.00 95.75 138 GLU A C 1
ATOM 1033 O O . GLU A 1 138 ? 11.465 -9.720 -11.198 1.00 95.75 138 GLU A O 1
ATOM 1038 N N . ARG A 1 139 ? 9.365 -10.286 -10.635 1.00 97.12 139 ARG A N 1
ATOM 1039 C CA . ARG A 1 139 ? 8.722 -9.407 -11.627 1.00 97.12 139 ARG A CA 1
ATOM 1040 C C . ARG A 1 139 ? 9.032 -7.935 -11.364 1.00 97.12 139 ARG A C 1
ATOM 1042 O O . ARG A 1 139 ? 9.477 -7.243 -12.279 1.00 97.12 139 ARG A O 1
ATOM 1049 N N . CYS A 1 140 ? 8.848 -7.460 -10.132 1.00 96.94 140 CYS A N 1
ATOM 1050 C CA . CYS A 1 140 ? 9.136 -6.072 -9.762 1.00 96.94 140 CYS A CA 1
ATOM 1051 C C . CYS A 1 140 ? 10.627 -5.735 -9.910 1.00 96.94 140 CYS A C 1
ATOM 1053 O O . CYS A 1 140 ? 10.956 -4.674 -10.437 1.00 96.94 140 CYS A O 1
ATOM 1055 N N . SER A 1 141 ? 11.527 -6.653 -9.540 1.00 95.19 141 SER A N 1
ATOM 1056 C CA . SER A 1 141 ? 12.975 -6.491 -9.727 1.00 95.19 141 SER A CA 1
ATOM 1057 C C . SER A 1 141 ? 13.356 -6.386 -11.204 1.00 95.19 141 SER A C 1
ATOM 1059 O O . SER A 1 141 ? 14.116 -5.494 -11.575 1.00 95.19 141 SER A O 1
ATOM 1061 N N . SER A 1 142 ? 12.749 -7.195 -12.081 1.00 95.31 142 SER A N 1
ATOM 1062 C CA . SER A 1 142 ? 12.998 -7.110 -13.529 1.00 95.31 142 SER A CA 1
ATOM 1063 C C . SER A 1 142 ? 12.599 -5.761 -14.150 1.00 95.31 142 SER A C 1
ATOM 1065 O O . SER A 1 142 ? 13.169 -5.349 -15.161 1.00 95.31 142 SER A O 1
ATOM 1067 N N . ILE A 1 143 ? 11.629 -5.068 -13.543 1.00 94.81 143 ILE A N 1
ATOM 1068 C CA . ILE A 1 143 ? 11.175 -3.736 -13.959 1.00 94.81 143 ILE A CA 1
ATOM 1069 C C . ILE A 1 143 ? 12.079 -2.646 -13.387 1.00 94.81 143 ILE A C 1
ATOM 1071 O O . ILE A 1 143 ? 12.387 -1.677 -14.086 1.00 94.81 143 ILE A O 1
ATOM 1075 N N . GLY A 1 144 ? 12.466 -2.787 -12.118 1.00 94.31 144 GLY A N 1
ATOM 1076 C CA . GLY A 1 144 ? 13.199 -1.776 -11.367 1.00 94.31 144 GLY A CA 1
ATOM 1077 C C . GLY A 1 144 ? 12.433 -0.453 -11.250 1.00 94.31 144 GLY A C 1
ATOM 1078 O O . GLY A 1 144 ? 11.198 -0.402 -11.232 1.00 94.31 144 GLY A O 1
ATOM 1079 N N . ILE A 1 145 ? 13.179 0.648 -11.165 1.00 93.31 145 ILE A N 1
ATOM 1080 C CA . ILE A 1 145 ? 12.621 2.004 -11.108 1.00 93.31 145 ILE A CA 1
ATOM 1081 C C . ILE A 1 145 ? 12.045 2.391 -12.476 1.00 93.31 145 ILE A C 1
ATOM 1083 O O . ILE A 1 145 ? 12.762 2.439 -13.477 1.00 93.31 145 ILE A O 1
ATOM 1087 N N . SER A 1 146 ? 10.759 2.757 -12.522 1.00 91.88 146 SER A N 1
ATOM 1088 C CA . SER A 1 146 ? 10.082 3.138 -13.770 1.00 91.88 146 SER A CA 1
ATOM 1089 C C . SER A 1 146 ? 9.268 4.423 -13.639 1.00 91.88 146 SER A C 1
ATOM 1091 O O . SER A 1 146 ? 8.039 4.421 -13.625 1.00 91.88 146 SER A O 1
ATOM 1093 N N . LEU A 1 147 ? 9.967 5.561 -13.611 1.00 88.06 147 LEU A N 1
ATOM 1094 C CA . LEU A 1 147 ? 9.359 6.893 -13.453 1.00 88.06 147 LEU A CA 1
ATOM 1095 C C . LEU A 1 147 ? 8.265 7.206 -14.491 1.00 88.06 147 LEU A C 1
ATOM 1097 O O . LEU A 1 147 ? 7.331 7.942 -14.197 1.00 88.06 147 LEU A O 1
ATOM 1101 N N . ALA A 1 148 ? 8.386 6.663 -15.705 1.00 87.69 148 ALA A N 1
ATOM 1102 C CA . ALA A 1 148 ? 7.448 6.893 -16.803 1.00 87.69 148 ALA A CA 1
ATOM 1103 C C . ALA A 1 148 ? 6.453 5.738 -17.025 1.00 87.69 148 ALA A C 1
ATOM 1105 O O . ALA A 1 148 ? 5.728 5.765 -18.019 1.00 87.69 148 ALA A O 1
ATOM 1106 N N . GLN A 1 149 ? 6.444 4.708 -16.165 1.00 92.19 149 GLN A N 1
ATOM 1107 C CA . GLN A 1 149 ? 5.630 3.488 -16.339 1.00 92.19 149 GLN A CA 1
ATOM 1108 C C . GLN A 1 149 ? 5.802 2.836 -17.728 1.00 92.19 149 GLN A C 1
ATOM 1110 O O . GLN A 1 149 ? 4.872 2.281 -18.327 1.00 92.19 149 GLN A O 1
ATOM 1115 N N . SER A 1 150 ? 7.004 2.949 -18.301 1.00 92.31 150 SER A N 1
ATOM 1116 C CA . SER A 1 150 ? 7.288 2.553 -19.686 1.00 92.31 150 SER A CA 1
ATOM 1117 C C . SER A 1 150 ? 7.710 1.090 -19.835 1.00 92.31 150 SER A C 1
ATOM 1119 O O . SER A 1 150 ? 8.016 0.668 -20.946 1.00 92.31 150 SER A O 1
ATOM 1121 N N . HIS A 1 151 ? 7.734 0.327 -18.741 1.00 94.88 151 HIS A N 1
ATOM 1122 C CA . HIS A 1 151 ? 8.066 -1.102 -18.725 1.00 94.88 151 HIS A CA 1
ATOM 1123 C C . HIS A 1 151 ? 7.012 -1.955 -19.455 1.00 94.88 151 HIS A C 1
ATOM 1125 O O . HIS A 1 151 ? 5.923 -1.475 -19.776 1.00 94.88 151 HIS A O 1
ATOM 1131 N N . GLU A 1 152 ? 7.342 -3.203 -19.790 1.00 96.31 152 GLU A N 1
ATOM 1132 C CA . GLU A 1 152 ? 6.466 -4.067 -20.599 1.00 96.31 152 GLU A CA 1
ATOM 1133 C C . GLU A 1 152 ? 5.306 -4.677 -19.800 1.00 96.31 152 GLU A C 1
ATOM 1135 O O . GLU A 1 152 ? 4.206 -4.829 -20.337 1.00 96.31 152 GLU A O 1
ATOM 1140 N N . ASP A 1 153 ? 5.522 -4.992 -18.522 1.00 97.50 153 ASP A N 1
ATOM 1141 C CA . ASP A 1 153 ? 4.521 -5.629 -17.668 1.00 97.50 153 ASP A CA 1
ATOM 1142 C C . ASP A 1 153 ? 3.493 -4.612 -17.161 1.00 97.50 153 ASP A C 1
ATOM 1144 O O . ASP A 1 153 ? 3.560 -4.092 -16.049 1.00 97.50 153 ASP A O 1
ATOM 1148 N N . LYS A 1 154 ? 2.476 -4.354 -17.985 1.00 97.44 154 LYS A N 1
ATOM 1149 C CA . LYS A 1 154 ? 1.414 -3.378 -17.696 1.00 97.44 154 LYS A CA 1
ATOM 1150 C C . LYS A 1 154 ? 0.547 -3.710 -16.481 1.00 97.44 154 LYS A C 1
ATOM 1152 O O . LYS A 1 154 ? -0.339 -2.929 -16.165 1.00 97.44 154 LYS A O 1
ATOM 1157 N N . GLN A 1 155 ? 0.768 -4.834 -15.804 1.00 98.38 155 GLN A N 1
ATOM 1158 C CA . GLN A 1 155 ? 0.099 -5.144 -14.542 1.00 98.38 155 GLN A CA 1
ATOM 1159 C C . GLN A 1 155 ? 0.821 -4.552 -13.329 1.00 98.38 155 GLN A C 1
ATOM 1161 O O . GLN A 1 155 ? 0.311 -4.682 -12.217 1.00 98.38 155 GLN A O 1
ATOM 1166 N N . ILE A 1 156 ? 1.988 -3.924 -13.519 1.00 98.31 156 ILE A N 1
ATOM 1167 C CA . ILE A 1 156 ? 2.794 -3.382 -12.428 1.00 98.31 156 ILE A CA 1
ATOM 1168 C C . ILE A 1 156 ? 2.803 -1.846 -12.421 1.00 98.31 156 ILE A C 1
ATOM 1170 O O . ILE A 1 156 ? 3.230 -1.160 -13.344 1.00 98.31 156 ILE A O 1
ATOM 1174 N N . VAL A 1 157 ? 2.319 -1.349 -11.294 1.00 97.69 157 VAL A N 1
ATOM 1175 C CA . VAL A 1 157 ? 2.333 -0.018 -10.698 1.00 97.69 157 VAL A CA 1
ATOM 1176 C C . VAL A 1 157 ? 3.643 0.491 -10.088 1.00 97.69 157 VAL A C 1
ATOM 1178 O O . VAL A 1 157 ? 3.726 0.356 -8.875 1.00 97.69 157 VAL A O 1
ATOM 1181 N N . TYR A 1 158 ? 4.635 1.082 -10.771 1.00 96.12 158 TYR A N 1
ATOM 1182 C CA . TYR A 1 158 ? 5.756 1.688 -10.010 1.00 96.12 158 TYR A CA 1
ATOM 1183 C C . TYR A 1 158 ? 5.274 2.912 -9.208 1.00 96.12 158 TYR A C 1
ATOM 1185 O O . TYR A 1 158 ? 4.564 3.764 -9.738 1.00 96.12 158 TYR A O 1
ATOM 1193 N N . VAL A 1 159 ? 5.677 3.034 -7.948 1.00 95.00 159 VAL A N 1
ATOM 1194 C CA . VAL A 1 159 ? 5.316 4.141 -7.059 1.00 95.00 159 VAL A CA 1
ATOM 1195 C C . VAL A 1 159 ? 6.595 4.758 -6.500 1.00 95.00 159 VAL A C 1
ATOM 1197 O O . VAL A 1 159 ? 7.370 4.102 -5.802 1.00 95.00 159 VAL A O 1
ATOM 1200 N N . ASN A 1 160 ? 6.826 6.034 -6.808 1.00 92.12 160 ASN A N 1
ATOM 1201 C CA . ASN A 1 160 ? 8.021 6.744 -6.372 1.00 92.12 160 ASN A CA 1
ATOM 1202 C C . ASN A 1 160 ? 7.903 7.157 -4.899 1.00 92.12 160 ASN A C 1
ATOM 1204 O O . ASN A 1 160 ? 6.806 7.453 -4.428 1.00 92.12 160 ASN A O 1
ATOM 1208 N N . ARG A 1 161 ? 9.031 7.311 -4.195 1.00 88.31 161 ARG A N 1
ATOM 1209 C CA . ARG A 1 161 ? 9.072 7.784 -2.795 1.00 88.31 161 ARG A CA 1
ATOM 1210 C C . ARG A 1 161 ? 8.227 9.032 -2.554 1.00 88.31 161 ARG A C 1
ATOM 1212 O O . ARG A 1 161 ? 7.564 9.166 -1.534 1.00 88.31 161 ARG A O 1
ATOM 1219 N N . TYR A 1 162 ? 8.227 9.963 -3.502 1.00 89.19 162 TYR A N 1
ATOM 1220 C CA . TYR A 1 162 ? 7.550 11.249 -3.354 1.00 89.19 162 TYR A CA 1
ATOM 1221 C C . TYR A 1 162 ? 6.031 11.174 -3.513 1.00 89.19 162 TYR A C 1
ATOM 1223 O O . TYR A 1 162 ? 5.350 12.146 -3.186 1.00 89.19 162 TYR A O 1
ATOM 1231 N N . ASP A 1 163 ? 5.520 10.048 -4.005 1.00 90.38 163 ASP A N 1
ATOM 1232 C CA . ASP A 1 163 ? 4.117 9.892 -4.368 1.00 90.38 163 ASP A CA 1
ATOM 1233 C C . ASP A 1 163 ? 3.266 9.473 -3.167 1.00 90.38 163 ASP A C 1
ATOM 1235 O O . ASP A 1 163 ? 2.062 9.693 -3.177 1.00 90.38 163 ASP A O 1
ATOM 1239 N N . TRP A 1 164 ? 3.861 8.879 -2.128 1.00 86.56 164 TRP A N 1
ATOM 1240 C CA . TRP A 1 164 ? 3.119 8.295 -1.002 1.00 86.56 164 TRP A CA 1
ATOM 1241 C C . TRP A 1 164 ? 3.773 8.501 0.373 1.00 86.56 164 TRP A C 1
ATOM 1243 O O . TRP A 1 164 ? 3.192 8.101 1.387 1.00 86.56 164 TRP A O 1
ATOM 1253 N N . SER A 1 165 ? 4.954 9.137 0.417 1.00 80.75 165 SER A N 1
ATOM 1254 C CA . SER A 1 165 ? 5.657 9.450 1.668 1.00 80.75 165 SER A CA 1
ATOM 1255 C C . SER A 1 165 ? 5.263 10.815 2.267 1.00 80.75 165 SER A C 1
ATOM 1257 O O . SER A 1 165 ? 4.270 11.403 1.838 1.00 80.75 165 SER A O 1
ATOM 1259 N N . TRP A 1 166 ? 6.031 11.382 3.213 1.00 74.06 166 TRP A N 1
ATOM 1260 C CA . TRP A 1 166 ? 5.789 12.700 3.847 1.00 74.06 166 TRP A CA 1
ATOM 1261 C C . TRP A 1 166 ? 5.820 13.844 2.844 1.00 74.06 166 TRP A C 1
ATOM 1263 O O . TRP A 1 166 ? 5.398 14.959 3.141 1.00 74.06 166 TRP A O 1
ATOM 1273 N N . HIS A 1 167 ? 6.351 13.579 1.657 1.00 74.38 167 HIS A N 1
ATOM 1274 C CA . HIS A 1 167 ? 6.304 14.501 0.537 1.00 74.38 167 HIS A CA 1
ATOM 1275 C C . HIS A 1 167 ? 4.906 14.600 -0.092 1.00 74.38 167 HIS A C 1
ATOM 1277 O O . HIS A 1 167 ? 4.640 15.545 -0.834 1.00 74.38 167 HIS A O 1
ATOM 1283 N N . SER A 1 168 ? 4.021 13.652 0.218 1.00 69.62 168 SER A N 1
ATOM 1284 C CA . SER A 1 168 ? 2.596 13.693 -0.084 1.00 69.62 168 SER A CA 1
ATOM 1285 C C . SER A 1 168 ? 1.837 14.180 1.158 1.00 69.62 168 SER A C 1
ATOM 1287 O O . SER A 1 168 ? 2.062 13.690 2.258 1.00 69.62 168 SER A O 1
ATOM 1289 N N . GLY A 1 169 ? 0.943 15.161 1.008 1.00 73.75 169 GLY A N 1
ATOM 1290 C CA . GLY A 1 169 ? 0.036 15.598 2.080 1.00 73.75 169 GLY A CA 1
ATOM 1291 C C . GLY A 1 169 ? 0.615 16.564 3.129 1.00 73.75 169 GLY A C 1
ATOM 1292 O O . GLY A 1 169 ? 1.669 17.170 2.957 1.00 73.75 169 GLY A O 1
ATOM 1293 N N . SER A 1 170 ? -0.144 16.780 4.211 1.00 79.94 170 SER A N 1
ATOM 1294 C CA . SER A 1 170 ? 0.183 17.732 5.283 1.00 79.94 170 SER A CA 1
ATOM 1295 C C . SER A 1 170 ? 0.173 17.048 6.650 1.00 79.94 170 SER A C 1
ATOM 1297 O O . SER A 1 170 ? -0.853 16.512 7.068 1.00 79.94 170 SER A O 1
ATOM 1299 N N . SER A 1 171 ? 1.265 17.161 7.413 1.00 82.00 171 SER A N 1
ATOM 1300 C CA . SER A 1 171 ? 1.328 16.696 8.813 1.00 82.00 171 SER A CA 1
ATOM 1301 C C . SER A 1 171 ? 0.242 17.327 9.695 1.00 82.00 171 SER A C 1
ATOM 1303 O O . SER A 1 171 ? -0.261 16.711 10.634 1.00 82.00 171 SER A O 1
ATOM 1305 N N . THR A 1 172 ? -0.196 18.542 9.350 1.00 84.62 172 THR A N 1
ATOM 1306 C CA . THR A 1 172 ? -1.314 19.213 10.022 1.00 84.62 172 THR A CA 1
ATOM 1307 C C . THR A 1 172 ? -2.642 18.496 9.777 1.00 84.62 172 THR A C 1
ATOM 1309 O O . THR A 1 172 ? -3.483 18.461 10.675 1.00 84.62 172 THR A O 1
ATOM 1312 N N . GLU A 1 173 ? -2.857 17.930 8.587 1.00 87.31 173 GLU A N 1
ATOM 1313 C CA . GLU A 1 173 ? -4.053 17.132 8.296 1.00 87.31 173 GLU A CA 1
ATOM 1314 C C . GLU A 1 173 ? -4.062 15.846 9.122 1.00 87.31 173 GLU A C 1
ATOM 1316 O O . GLU A 1 173 ? -5.065 15.563 9.775 1.00 87.31 173 GLU A O 1
ATOM 1321 N N . VAL A 1 174 ? -2.928 15.143 9.196 1.00 89.12 174 VAL A N 1
ATOM 1322 C CA . VAL A 1 174 ? -2.769 13.947 10.040 1.00 89.12 174 VAL A CA 1
ATOM 1323 C C . VAL A 1 174 ? -3.107 14.259 11.500 1.00 89.12 174 VAL A C 1
ATOM 1325 O O . VAL A 1 174 ? -3.943 13.589 12.109 1.00 89.12 174 VAL A O 1
ATOM 1328 N N . GLY A 1 175 ? -2.526 15.328 12.054 1.00 88.25 175 GLY A N 1
ATOM 1329 C CA . GLY A 1 175 ? -2.798 15.744 13.431 1.00 88.25 175 GLY A CA 1
ATOM 1330 C C . GLY A 1 175 ? -4.260 16.141 13.670 1.00 88.25 175 GLY A C 1
ATOM 1331 O O . GLY A 1 175 ? -4.809 15.858 14.737 1.00 88.25 175 GLY A O 1
ATOM 1332 N N . LYS A 1 176 ? -4.922 16.778 12.694 1.00 89.44 176 LYS A N 1
ATOM 1333 C CA . LYS A 1 176 ? -6.361 17.094 12.767 1.00 89.44 176 LYS A CA 1
ATOM 1334 C C . LYS A 1 176 ? -7.210 15.829 12.765 1.00 89.44 176 LYS A C 1
ATOM 1336 O O . LYS A 1 176 ? -8.094 15.715 13.609 1.00 89.44 176 LYS A O 1
ATOM 1341 N N . GLU A 1 177 ? -6.924 14.891 11.871 1.00 91.69 177 GLU A N 1
ATOM 1342 C CA . GLU A 1 177 ? -7.672 13.641 11.761 1.00 91.69 177 GLU A CA 1
ATOM 1343 C C . GLU A 1 177 ? -7.553 12.818 13.053 1.00 91.69 177 GLU A C 1
ATOM 1345 O O . GLU A 1 177 ? -8.559 12.460 13.661 1.00 91.69 177 GLU A O 1
ATOM 1350 N N . LEU A 1 178 ? -6.336 12.613 13.571 1.00 90.00 178 LEU A N 1
ATOM 1351 C CA . LEU A 1 178 ? -6.109 11.843 14.804 1.00 90.00 178 LEU A CA 1
ATOM 1352 C C . LEU A 1 178 ? -6.787 12.466 16.038 1.00 90.00 178 LEU A C 1
ATOM 1354 O O . LEU A 1 178 ? -7.239 11.745 16.933 1.00 90.00 178 LEU A O 1
ATOM 1358 N N . LYS A 1 179 ? -6.915 13.801 16.093 1.00 89.62 179 LYS A N 1
ATOM 1359 C CA . LYS A 1 179 ? -7.654 14.499 17.163 1.00 89.62 179 LYS A CA 1
ATOM 1360 C C . LYS A 1 179 ? -9.130 14.113 17.207 1.00 89.62 179 LYS A C 1
ATOM 1362 O O . LYS A 1 179 ? -9.673 14.004 18.312 1.00 89.62 179 LYS A O 1
ATOM 1367 N N . LEU A 1 180 ? -9.762 13.879 16.055 1.00 90.75 180 LEU A N 1
ATOM 1368 C CA . LEU A 1 180 ? -11.169 13.472 15.990 1.00 90.75 180 LEU A CA 1
ATOM 1369 C C . LEU A 1 180 ? -11.382 12.175 16.782 1.00 90.75 180 LEU A C 1
ATOM 1371 O O . LEU A 1 180 ? -12.277 12.107 17.625 1.00 90.75 180 LEU A O 1
ATOM 1375 N N . TYR A 1 181 ? -10.466 11.214 16.645 1.00 89.00 181 TYR A N 1
ATOM 1376 C CA . TYR A 1 181 ? -10.530 9.924 17.337 1.00 89.00 181 TYR A CA 1
ATOM 1377 C C . TYR A 1 181 ? -10.145 9.986 18.830 1.00 89.00 181 TYR A C 1
ATOM 1379 O O . TYR A 1 181 ? -10.670 9.196 19.622 1.00 89.00 181 TYR A O 1
ATOM 1387 N N . LYS A 1 182 ? -9.310 10.949 19.268 1.00 85.31 182 LYS A N 1
ATOM 1388 C CA . LYS A 1 182 ? -9.024 11.167 20.709 1.00 85.31 182 LYS A CA 1
ATOM 1389 C C . LYS A 1 182 ? -10.232 11.747 21.466 1.00 85.31 182 LYS A C 1
ATOM 1391 O O . LYS A 1 182 ? -10.462 11.404 22.630 1.00 85.31 182 LYS A O 1
ATOM 1396 N N . SER A 1 183 ? -11.002 12.630 20.826 1.00 66.19 183 SER A N 1
ATOM 1397 C CA . SER A 1 183 ? -12.022 13.468 21.483 1.00 66.19 183 SER A CA 1
ATOM 1398 C C . SER A 1 183 ? -13.233 12.701 22.043 1.00 66.19 183 SER A C 1
ATOM 1400 O O . SER A 1 183 ? -13.840 13.125 23.027 1.00 66.19 183 SER A O 1
ATOM 1402 N N . HIS A 1 184 ? -13.538 11.512 21.516 1.00 62.59 184 HIS A N 1
ATOM 1403 C CA . HIS A 1 184 ? -14.698 10.719 21.942 1.00 62.59 184 HIS A CA 1
ATOM 1404 C C . HIS A 1 184 ? -14.559 10.023 23.309 1.00 62.59 184 HIS A C 1
ATOM 1406 O O . HIS A 1 184 ? -15.517 9.411 23.780 1.00 62.59 184 HIS A O 1
ATOM 1412 N N . LYS A 1 185 ? -13.413 10.127 23.999 1.00 59.47 185 LYS A N 1
ATOM 1413 C CA . LYS A 1 185 ? -13.224 9.524 25.337 1.00 59.47 185 LYS A CA 1
ATOM 1414 C C . LYS A 1 185 ? -13.728 10.374 26.515 1.00 59.47 185 LYS A C 1
ATOM 1416 O O . LYS A 1 185 ? -13.758 9.868 27.633 1.00 59.47 185 LYS A O 1
ATOM 1421 N N . LYS A 1 186 ? -14.144 11.631 26.314 1.00 55.06 186 LYS A N 1
ATOM 1422 C CA . LYS A 1 186 ? -14.569 12.532 27.407 1.00 55.06 186 LYS A CA 1
ATOM 1423 C C . LYS A 1 186 ? -16.006 13.036 27.233 1.00 55.06 186 LYS A C 1
ATOM 1425 O O . LYS A 1 186 ? -16.206 14.173 26.832 1.00 55.06 186 LYS A O 1
ATOM 1430 N N . LYS A 1 187 ? -17.006 12.224 27.594 1.00 53.66 187 LYS A N 1
ATOM 1431 C CA . LYS A 1 187 ? -18.277 12.716 28.173 1.00 53.66 187 LYS A CA 1
ATOM 1432 C C . LYS A 1 187 ? -19.116 11.564 28.728 1.00 53.66 187 LYS A C 1
ATOM 1434 O O . LYS A 1 187 ? -20.109 11.132 28.159 1.00 53.66 187 LYS A O 1
ATOM 1439 N N . LYS A 1 188 ? -18.683 11.062 29.877 1.00 52.12 188 LYS A N 1
ATOM 1440 C CA . LYS A 1 188 ? -19.583 10.488 30.877 1.00 52.12 188 LYS A CA 1
ATOM 1441 C C . LYS A 1 188 ? -19.020 10.900 32.230 1.00 52.12 188 LYS A C 1
ATOM 1443 O O . LYS A 1 188 ? -18.336 10.131 32.891 1.00 52.12 188 LYS A O 1
ATOM 1448 N N . LYS A 1 189 ? -19.131 12.195 32.519 1.00 56.97 189 LYS A N 1
ATOM 1449 C CA . LYS A 1 189 ? -18.873 12.724 33.851 1.00 56.97 189 LYS A CA 1
ATOM 1450 C C . LYS A 1 189 ? -20.152 13.419 34.266 1.00 56.97 189 LYS A C 1
ATOM 1452 O O . LYS A 1 189 ? -20.674 14.221 33.496 1.00 56.97 189 LYS A O 1
ATOM 1457 N N . ASP A 1 190 ? -20.637 12.939 35.393 1.00 58.16 190 ASP A N 1
ATOM 1458 C CA . ASP A 1 190 ? -21.945 13.147 35.976 1.00 58.16 190 ASP A CA 1
ATOM 1459 C C . ASP A 1 190 ? -22.333 14.624 36.053 1.00 58.16 190 ASP A C 1
ATOM 1461 O O . ASP A 1 190 ? -21.481 15.503 36.211 1.00 58.16 190 ASP A O 1
ATOM 1465 N N . ASP A 1 191 ? -23.634 14.849 35.891 1.00 56.94 191 ASP A N 1
ATOM 1466 C CA . ASP A 1 191 ? -24.320 16.110 36.127 1.00 56.94 191 ASP A CA 1
ATOM 1467 C C . ASP A 1 191 ? -24.123 16.522 37.593 1.00 56.94 191 ASP A C 1
ATOM 1469 O O . ASP A 1 191 ? -24.928 16.164 38.439 1.00 56.94 191 ASP A O 1
ATOM 1473 N N . ASP A 1 192 ? -23.048 17.247 37.896 1.00 58.16 192 ASP A N 1
ATOM 1474 C CA . ASP A 1 192 ? -22.916 17.999 39.145 1.00 58.16 192 ASP A CA 1
ATOM 1475 C C . ASP A 1 192 ? -22.259 19.360 38.859 1.00 58.16 192 ASP A C 1
ATOM 1477 O O . ASP A 1 192 ? -21.050 19.491 38.662 1.00 58.16 192 ASP A O 1
ATOM 1481 N N . GLU A 1 193 ? -23.159 20.338 38.748 1.00 61.59 193 GLU A N 1
ATOM 1482 C CA . GLU A 1 193 ? -23.123 21.718 39.248 1.00 61.59 193 GLU A CA 1
ATOM 1483 C C . GLU A 1 193 ? -21.899 22.640 38.985 1.00 61.59 193 GLU A C 1
ATOM 1485 O O . GLU A 1 193 ? -20.774 22.442 39.436 1.00 61.59 193 GLU A O 1
ATOM 1490 N N . ASP A 1 194 ? -22.213 23.767 38.326 1.00 61.53 194 ASP A N 1
ATOM 1491 C CA . ASP A 1 194 ? -21.686 25.117 38.584 1.00 61.53 194 ASP A CA 1
ATOM 1492 C C . ASP A 1 194 ? -20.201 25.451 38.337 1.00 61.53 194 ASP A C 1
ATOM 1494 O O . ASP A 1 194 ? -19.581 26.182 39.112 1.00 61.53 194 ASP A O 1
ATOM 1498 N N . TYR A 1 195 ? -19.637 25.078 37.180 1.00 56.19 195 TYR A N 1
ATOM 1499 C CA . TYR A 1 195 ? -18.347 25.641 36.739 1.00 56.19 195 TYR A CA 1
ATOM 1500 C C . TYR A 1 195 ? -18.470 26.624 35.561 1.00 56.19 195 TYR A C 1
ATOM 1502 O O . TYR A 1 195 ? -18.401 26.258 34.388 1.00 56.19 195 TYR A O 1
ATOM 1510 N N . ARG A 1 196 ? -18.616 27.916 35.890 1.00 64.69 196 ARG A N 1
ATOM 1511 C CA . ARG A 1 196 ? -18.320 29.062 35.008 1.00 64.69 196 ARG A CA 1
ATOM 1512 C C . ARG A 1 196 ? -16.816 29.352 35.081 1.00 64.69 196 ARG A C 1
ATOM 1514 O O . ARG A 1 196 ? -16.371 29.920 36.074 1.00 64.69 196 ARG A O 1
ATOM 1521 N N . GLY A 1 197 ? -16.037 29.023 34.049 1.00 54.94 197 GLY A N 1
ATOM 1522 C CA . GLY A 1 197 ? -14.604 29.342 34.062 1.00 54.94 197 GLY A CA 1
ATOM 1523 C C . GLY A 1 197 ? -13.853 29.098 32.754 1.00 54.94 197 GLY A C 1
ATOM 1524 O O . GLY A 1 197 ? -13.444 27.975 32.493 1.00 54.94 197 GLY A O 1
ATOM 1525 N N . SER A 1 198 ? -13.660 30.196 32.014 1.00 56.31 198 SER A N 1
ATOM 1526 C CA . SER A 1 198 ? -12.635 30.498 30.994 1.00 56.31 198 SER A CA 1
ATOM 1527 C C . SER A 1 198 ? -12.429 29.535 29.812 1.00 56.31 198 SER A C 1
ATOM 1529 O O . SER A 1 198 ? -11.669 28.571 29.899 1.00 56.31 198 SER A O 1
ATOM 1531 N N . ASP A 1 199 ? -12.999 29.928 28.666 1.00 54.41 199 ASP A N 1
ATOM 1532 C CA . ASP A 1 199 ? -12.611 29.527 27.305 1.00 54.41 199 ASP A CA 1
ATOM 1533 C C . ASP A 1 199 ? -11.220 30.077 26.935 1.00 54.41 199 ASP A C 1
ATOM 1535 O O . ASP A 1 199 ? -11.077 30.954 26.083 1.00 54.41 199 ASP A O 1
ATOM 1539 N N . GLU A 1 200 ? -10.168 29.570 27.570 1.00 57.12 200 GLU A N 1
ATOM 1540 C CA . GLU A 1 200 ? -8.836 29.655 26.977 1.00 57.12 200 GLU A CA 1
ATOM 1541 C C . GLU A 1 200 ? -8.511 28.298 26.363 1.00 57.12 200 GLU A C 1
ATOM 1543 O O . GLU A 1 200 ? -8.067 27.367 27.040 1.00 57.12 200 GLU A O 1
ATOM 1548 N N . GLU A 1 201 ? -8.774 28.196 25.053 1.00 54.25 201 GLU A N 1
ATOM 1549 C CA . GLU A 1 201 ? -8.209 27.200 24.142 1.00 54.25 201 GLU A CA 1
ATOM 1550 C C . GLU A 1 201 ? -6.676 27.257 24.229 1.00 54.25 201 GLU A C 1
ATOM 1552 O O . GLU A 1 201 ? -5.980 27.812 23.380 1.00 54.25 201 GLU A O 1
ATOM 1557 N N . SER A 1 202 ? -6.123 26.678 25.291 1.00 53.25 202 SER A N 1
ATOM 1558 C CA . SER A 1 202 ? -4.711 26.353 25.372 1.00 53.25 202 SER A CA 1
ATOM 1559 C C . SER A 1 202 ? -4.455 25.290 24.320 1.00 53.25 202 SER A C 1
ATOM 1561 O O . SER A 1 202 ? -4.737 24.107 24.520 1.00 53.25 202 SER A O 1
ATOM 1563 N N . GLY A 1 203 ? -3.973 25.745 23.166 1.00 54.59 203 GLY A N 1
ATOM 1564 C CA . GLY A 1 203 ? -3.477 24.911 22.091 1.00 54.59 203 GLY A CA 1
ATOM 1565 C C . GLY A 1 203 ? -2.365 24.018 22.618 1.00 54.59 203 GLY A C 1
ATOM 1566 O O . GLY A 1 203 ? -1.191 24.363 22.535 1.00 54.59 203 GLY A O 1
ATOM 1567 N N . SER A 1 204 ? -2.731 22.847 23.139 1.00 52.81 204 SER A N 1
ATOM 1568 C CA . SER A 1 204 ? -1.812 21.728 23.266 1.00 52.81 204 SER A CA 1
ATOM 1569 C C . SER A 1 204 ? -1.502 21.292 21.837 1.00 52.81 204 SER A C 1
ATOM 1571 O O . SER A 1 204 ? -2.212 20.471 21.237 1.00 52.81 204 SER A O 1
ATOM 1573 N N . GLY A 1 205 ? -0.515 21.968 21.245 1.00 55.25 205 GLY A N 1
ATOM 1574 C CA . GLY A 1 205 ? 0.113 21.555 20.007 1.00 55.25 205 GLY A CA 1
ATOM 1575 C C . GLY A 1 205 ? 0.423 20.077 20.145 1.00 55.25 205 GLY A C 1
ATOM 1576 O O . GLY A 1 205 ? 0.959 19.645 21.164 1.00 55.25 205 GLY A O 1
ATOM 1577 N N . TYR A 1 206 ? -0.001 19.289 19.163 1.00 54.81 206 TYR A N 1
ATOM 1578 C CA . TYR A 1 206 ? 0.656 18.005 19.014 1.00 54.81 206 TYR A CA 1
ATOM 1579 C C . TYR A 1 206 ? 2.123 18.328 18.825 1.00 54.81 206 TYR A C 1
ATOM 1581 O O . TYR A 1 206 ? 2.442 19.231 18.044 1.00 54.81 206 TYR A O 1
ATOM 1589 N N . ASP A 1 20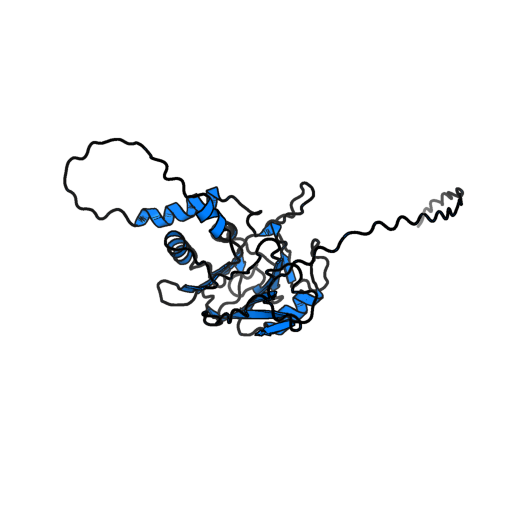7 ? 2.966 17.645 19.584 1.00 63.44 207 ASP A N 1
ATOM 1590 C CA . ASP A 1 207 ? 4.394 17.734 19.371 1.00 63.44 207 ASP A CA 1
ATOM 1591 C C . ASP A 1 207 ? 4.627 17.369 17.906 1.00 63.44 207 ASP A C 1
ATOM 1593 O O . ASP A 1 207 ? 4.138 16.328 17.445 1.00 63.44 207 ASP A O 1
ATOM 1597 N N . SER A 1 208 ? 5.261 18.257 17.138 1.00 66.44 208 SER A N 1
ATOM 1598 C CA . SER A 1 208 ? 5.495 18.018 15.709 1.00 66.44 208 SER A CA 1
ATOM 1599 C C . SER A 1 208 ? 6.201 16.679 15.500 1.00 66.44 208 SER A C 1
ATOM 1601 O O . SER A 1 208 ? 5.901 15.980 14.536 1.00 66.44 208 SER A O 1
ATOM 1603 N N . GLU A 1 209 ? 7.007 16.267 16.482 1.00 71.31 209 GLU A N 1
ATOM 1604 C CA . GLU A 1 209 ? 7.686 14.976 16.552 1.00 71.31 209 GLU A CA 1
ATOM 1605 C C . GLU A 1 209 ? 6.740 13.760 16.500 1.00 71.31 209 GLU A C 1
ATOM 1607 O O . GLU A 1 209 ? 7.063 12.762 15.856 1.00 71.31 209 GLU A O 1
ATOM 1612 N N . GLU A 1 210 ? 5.564 13.808 17.140 1.00 69.94 210 GLU A N 1
ATOM 1613 C CA . GLU A 1 210 ? 4.620 12.674 17.145 1.00 69.94 210 GLU A CA 1
ATOM 1614 C C . GLU A 1 210 ? 3.982 12.495 15.758 1.00 69.94 210 GLU A C 1
ATOM 1616 O O . GLU A 1 210 ? 3.838 11.376 15.267 1.00 69.94 210 GLU A O 1
ATOM 1621 N N . CYS A 1 211 ? 3.658 13.607 15.088 1.00 67.50 211 CYS A N 1
ATOM 1622 C CA . CYS A 1 211 ? 3.141 13.584 13.717 1.00 67.50 211 CYS A CA 1
ATOM 1623 C C . CYS A 1 211 ? 4.227 13.206 12.705 1.00 67.50 211 CYS A C 1
ATOM 1625 O O . CYS A 1 211 ? 3.932 12.531 11.719 1.00 67.50 211 CYS A O 1
ATOM 1627 N N . GLU A 1 212 ? 5.471 13.620 12.948 1.00 69.31 212 GLU A N 1
ATOM 1628 C CA . GLU A 1 212 ? 6.608 13.250 12.117 1.00 69.31 212 GLU A CA 1
ATOM 1629 C C . GLU A 1 212 ? 6.832 11.744 12.158 1.00 69.31 212 GLU A C 1
ATOM 1631 O O . GLU A 1 212 ? 6.811 11.140 11.102 1.00 69.31 212 GLU A O 1
ATOM 1636 N N . ARG A 1 213 ? 6.895 11.091 13.324 1.00 69.88 213 ARG A N 1
ATOM 1637 C CA . ARG A 1 213 ? 7.072 9.620 13.394 1.00 69.88 213 ARG A CA 1
ATOM 1638 C C . ARG A 1 213 ? 5.965 8.827 12.700 1.00 69.88 213 ARG A C 1
ATOM 1640 O O . ARG A 1 213 ? 6.184 7.705 12.262 1.00 69.88 213 ARG A O 1
ATOM 1647 N N . LEU A 1 214 ? 4.775 9.409 12.621 1.00 67.06 214 LEU A N 1
ATOM 1648 C CA . LEU A 1 214 ? 3.572 8.768 12.113 1.00 67.06 214 LEU A CA 1
ATOM 1649 C C . LEU A 1 214 ? 3.405 8.790 10.604 1.00 67.06 214 LEU A C 1
ATOM 1651 O O . LEU A 1 214 ? 2.805 7.866 10.050 1.00 67.06 214 LEU A O 1
ATOM 1655 N N . GLY A 1 215 ? 3.926 9.829 9.949 1.00 66.44 215 GLY A N 1
ATOM 1656 C CA . GLY A 1 215 ? 4.118 9.761 8.505 1.00 66.44 215 GLY A CA 1
ATOM 1657 C C . GLY A 1 215 ? 4.981 8.544 8.169 1.00 66.44 215 GLY A C 1
ATOM 1658 O O . GLY A 1 215 ? 4.714 7.892 7.186 1.00 66.44 215 GLY A O 1
ATOM 1659 N N . GLY A 1 216 ? 5.853 8.137 9.098 1.00 76.25 216 GLY A N 1
ATOM 1660 C CA . GLY A 1 216 ? 6.737 6.969 9.159 1.00 76.25 216 GLY A CA 1
ATOM 1661 C C . GLY A 1 216 ? 7.003 6.161 7.896 1.00 76.25 216 GLY A C 1
ATOM 1662 O O . GLY A 1 216 ? 8.102 6.050 7.363 1.00 76.25 216 GLY A O 1
ATOM 1663 N N . ASN A 1 217 ? 5.988 5.381 7.628 1.00 87.94 217 ASN A N 1
ATOM 1664 C CA . ASN A 1 217 ? 6.161 3.959 7.484 1.00 87.94 217 ASN A CA 1
ATOM 1665 C C . ASN A 1 217 ? 5.007 3.480 6.629 1.00 87.94 217 ASN A C 1
ATOM 1667 O O . ASN A 1 217 ? 3.857 3.918 6.811 1.00 87.94 217 ASN A O 1
ATOM 1671 N N . PHE A 1 218 ? 5.310 2.551 5.732 1.00 92.81 218 PHE A N 1
ATOM 1672 C CA . PHE A 1 218 ? 4.303 1.936 4.891 1.00 92.81 218 PHE A CA 1
ATOM 1673 C C . PHE A 1 218 ? 3.256 1.208 5.736 1.00 92.81 218 PHE A C 1
ATOM 1675 O O . PHE A 1 218 ? 3.553 0.411 6.632 1.00 92.81 218 PHE A O 1
ATOM 1682 N N . GLN A 1 219 ? 1.998 1.498 5.435 1.00 95.19 219 GLN A N 1
ATOM 1683 C CA . GLN A 1 219 ? 0.841 0.846 6.015 1.00 95.19 219 GLN A CA 1
ATOM 1684 C C . GLN A 1 219 ? -0.058 0.331 4.905 1.00 95.19 219 GLN A C 1
ATOM 1686 O O . GLN A 1 219 ? -0.184 0.930 3.836 1.00 95.19 219 GLN A O 1
ATOM 1691 N N . MET A 1 220 ? -0.709 -0.788 5.187 1.00 97.25 220 MET A N 1
ATOM 1692 C CA . MET A 1 220 ? -1.685 -1.389 4.292 1.00 97.25 220 MET A CA 1
ATOM 1693 C C . MET A 1 220 ? -2.795 -2.003 5.133 1.00 97.25 220 MET A C 1
ATOM 1695 O O . MET A 1 220 ? -2.521 -2.849 5.985 1.00 97.25 220 MET A O 1
ATOM 1699 N N . ILE A 1 221 ? -4.029 -1.538 4.949 1.00 97.88 221 ILE A N 1
ATOM 1700 C CA . ILE A 1 221 ? -5.168 -1.915 5.796 1.00 97.88 221 ILE A CA 1
ATOM 1701 C C . ILE A 1 221 ? -6.409 -2.214 4.962 1.00 97.88 221 ILE A C 1
ATOM 1703 O O . ILE A 1 221 ? -6.639 -1.579 3.934 1.00 97.88 221 ILE A O 1
ATOM 1707 N N . ASP A 1 222 ? -7.234 -3.145 5.434 1.00 98.31 222 ASP A N 1
ATOM 1708 C CA . ASP A 1 222 ? -8.599 -3.320 4.947 1.00 98.31 222 ASP A CA 1
ATOM 1709 C C . ASP A 1 222 ? -9.360 -1.995 5.118 1.00 98.31 222 ASP A C 1
ATOM 1711 O O . ASP A 1 222 ? -9.431 -1.438 6.221 1.00 98.31 222 ASP A O 1
ATOM 1715 N N . ALA A 1 223 ? -9.923 -1.476 4.025 1.00 98.25 223 ALA A N 1
ATOM 1716 C CA . ALA A 1 223 ? -10.577 -0.174 4.019 1.00 98.25 223 ALA A CA 1
ATOM 1717 C C . ALA A 1 223 ? -11.753 -0.085 5.004 1.00 98.25 223 ALA A C 1
ATOM 1719 O O . ALA A 1 223 ? -11.994 0.989 5.561 1.00 98.25 223 ALA A O 1
ATOM 1720 N N . SER A 1 224 ? -12.456 -1.193 5.281 1.00 97.62 224 SER A N 1
ATOM 1721 C CA . SER A 1 224 ? -13.554 -1.189 6.261 1.00 97.62 224 SER A CA 1
ATOM 1722 C C . SER A 1 224 ? -13.084 -1.017 7.706 1.00 97.62 224 SER A C 1
ATOM 1724 O O . SER A 1 224 ? -13.898 -0.726 8.579 1.00 97.62 224 SER A O 1
ATOM 1726 N N . GLU A 1 225 ? -11.787 -1.177 7.972 1.00 97.56 225 GLU A N 1
ATOM 1727 C CA . GLU A 1 225 ? -11.189 -1.087 9.308 1.00 97.56 225 GLU A CA 1
ATOM 1728 C C . GLU A 1 225 ? -10.423 0.225 9.539 1.00 97.56 225 GLU A C 1
ATOM 1730 O O . GLU A 1 225 ? -9.775 0.386 10.577 1.00 97.56 225 GLU A O 1
ATOM 1735 N N . TYR A 1 226 ? -10.537 1.196 8.622 1.00 97.31 226 TYR A N 1
ATOM 1736 C CA . TYR A 1 226 ? -9.913 2.519 8.739 1.00 97.31 226 TYR A CA 1
ATOM 1737 C C . TYR A 1 226 ? -10.172 3.174 10.104 1.00 97.31 226 TYR A C 1
ATOM 1739 O O . TYR A 1 226 ? -9.226 3.518 10.810 1.00 97.31 226 TYR A O 1
ATOM 1747 N N . ASP A 1 227 ? -11.433 3.275 10.539 1.00 95.88 227 ASP A N 1
ATOM 1748 C CA . ASP A 1 227 ? -11.779 3.916 11.817 1.00 95.88 227 ASP A CA 1
ATOM 1749 C C . ASP A 1 227 ? -11.163 3.200 13.028 1.00 95.88 227 ASP A C 1
ATOM 1751 O O . ASP A 1 227 ? -10.718 3.839 13.990 1.00 95.88 227 ASP A O 1
ATOM 1755 N N . SER A 1 228 ? -11.115 1.866 12.987 1.00 94.25 228 SER A N 1
ATOM 1756 C CA . SER A 1 228 ? -10.499 1.032 14.021 1.00 94.25 228 SER A CA 1
ATOM 1757 C C . SER A 1 228 ? -9.000 1.318 14.133 1.00 94.25 228 SER A C 1
ATOM 1759 O O . SER A 1 228 ? -8.482 1.520 15.238 1.00 94.25 228 SER A O 1
ATOM 1761 N N . VAL A 1 229 ? -8.313 1.385 12.990 1.00 93.94 229 VAL A N 1
ATOM 1762 C CA . VAL A 1 229 ? -6.876 1.670 12.899 1.00 93.94 229 VAL A CA 1
ATOM 1763 C C . VAL A 1 229 ? -6.580 3.102 13.333 1.00 93.94 229 VAL A C 1
ATOM 1765 O O . VAL A 1 229 ? -5.720 3.311 14.187 1.00 93.94 229 VAL A O 1
ATOM 1768 N N . MET A 1 230 ? -7.339 4.090 12.858 1.00 94.38 230 MET A N 1
ATOM 1769 C CA . MET A 1 230 ? -7.155 5.491 13.250 1.00 94.38 230 MET A CA 1
ATOM 1770 C C . MET A 1 230 ? -7.382 5.706 14.747 1.00 94.38 230 MET A C 1
ATOM 1772 O O . MET A 1 230 ? -6.637 6.446 15.393 1.00 94.38 230 MET A O 1
ATOM 1776 N N . LYS A 1 231 ? -8.342 4.997 15.351 1.00 92.44 231 LYS A N 1
ATOM 1777 C CA . LYS A 1 231 ? -8.539 5.003 16.806 1.00 92.44 231 LYS A CA 1
ATOM 1778 C C . LYS A 1 231 ? -7.346 4.414 17.554 1.00 92.44 231 LYS A C 1
ATOM 1780 O O . LYS A 1 231 ? -6.948 4.980 18.575 1.00 92.44 231 LYS A O 1
ATOM 1785 N N . LEU A 1 232 ? -6.771 3.314 17.070 1.00 90.88 232 LEU A N 1
ATOM 1786 C CA . LEU A 1 232 ? -5.562 2.728 17.652 1.00 90.88 232 LEU A CA 1
ATOM 1787 C C . LEU A 1 232 ? -4.390 3.709 17.564 1.00 90.88 232 LEU A C 1
ATOM 1789 O O . LEU A 1 232 ? -3.798 4.032 18.597 1.00 90.88 232 LEU A O 1
ATOM 1793 N N . LEU A 1 233 ? -4.125 4.230 16.365 1.00 90.25 233 LEU A N 1
ATOM 1794 C CA . LEU A 1 233 ? -3.055 5.188 16.101 1.00 90.25 233 LEU A CA 1
ATOM 1795 C C . LEU A 1 233 ? -3.232 6.448 16.943 1.00 90.25 233 LEU A C 1
ATOM 1797 O O . LEU A 1 233 ? -2.273 6.918 17.529 1.00 90.25 233 LEU A O 1
ATOM 1801 N N . SER A 1 234 ? -4.458 6.932 17.146 1.00 89.06 234 SER A N 1
ATOM 1802 C CA . SER A 1 234 ? -4.717 8.070 18.038 1.00 89.06 234 SER A CA 1
ATOM 1803 C C . SER A 1 234 ? -4.359 7.812 19.510 1.00 89.06 234 SER A C 1
ATOM 1805 O O . SER A 1 234 ? -4.357 8.744 20.305 1.00 89.06 234 SER A O 1
ATOM 1807 N N . SER A 1 235 ? -4.104 6.566 19.914 1.00 86.94 235 SER A N 1
ATOM 1808 C CA . SER A 1 235 ? -3.821 6.204 21.308 1.00 86.94 235 SER A CA 1
ATOM 1809 C C . SER A 1 235 ? -2.384 5.766 21.561 1.00 86.94 235 SER A C 1
ATOM 1811 O O . SER A 1 235 ? -1.850 6.063 22.629 1.00 86.94 235 SER A O 1
ATOM 1813 N N . LYS A 1 236 ? -1.778 5.045 20.615 1.00 84.38 236 LYS A N 1
ATOM 1814 C CA . LYS A 1 236 ? -0.401 4.568 20.698 1.00 84.38 236 LYS A CA 1
ATOM 1815 C C . LYS A 1 236 ? 0.143 4.363 19.292 1.00 84.38 236 LYS A C 1
ATOM 1817 O O . LYS A 1 236 ? -0.473 3.666 18.485 1.00 84.38 236 LYS A O 1
ATOM 1822 N N . HIS A 1 237 ? 1.328 4.902 19.052 1.00 79.44 237 HIS A N 1
ATOM 1823 C CA . HIS A 1 237 ? 2.037 4.716 17.798 1.00 79.44 237 HIS A CA 1
ATOM 1824 C C . HIS A 1 237 ? 2.901 3.454 17.841 1.00 79.44 237 HIS A C 1
ATOM 1826 O O . HIS A 1 237 ? 3.559 3.201 18.856 1.00 79.44 237 HIS A O 1
ATOM 1832 N N . PRO A 1 238 ? 2.867 2.628 16.785 1.00 82.88 238 PRO A N 1
ATOM 1833 C CA . PRO A 1 238 ? 3.846 1.569 16.625 1.00 82.88 238 PRO A CA 1
ATOM 1834 C C . PRO A 1 238 ? 5.212 2.163 16.275 1.00 82.88 238 PRO A C 1
ATOM 1836 O O . PRO A 1 238 ? 5.315 3.020 15.407 1.00 82.88 238 PRO A O 1
ATOM 1839 N N . GLU A 1 239 ? 6.248 1.697 16.967 1.00 80.75 239 GLU A N 1
ATOM 1840 C CA . GLU A 1 239 ? 7.654 1.994 16.642 1.00 80.75 239 GLU A CA 1
ATOM 1841 C C . GLU A 1 239 ? 8.305 0.839 15.864 1.00 80.75 239 GLU A C 1
ATOM 1843 O O . GLU A 1 239 ? 9.391 0.973 15.315 1.00 80.75 239 GLU A O 1
ATOM 1848 N N . GLU A 1 240 ? 7.626 -0.305 15.802 1.00 85.19 240 GLU A N 1
ATOM 1849 C CA . GLU A 1 240 ? 8.092 -1.537 15.177 1.00 85.19 240 GLU A CA 1
ATOM 1850 C C . GLU A 1 240 ? 7.057 -2.026 14.162 1.00 85.19 240 GLU A C 1
ATOM 1852 O O . GLU A 1 240 ? 5.905 -1.582 14.169 1.00 85.19 240 GLU A O 1
ATOM 1857 N N . CYS A 1 241 ? 7.447 -2.998 13.334 1.00 85.94 241 CYS A N 1
ATOM 1858 C CA . CYS A 1 241 ? 6.497 -3.710 12.491 1.00 85.94 241 CYS A CA 1
ATOM 1859 C C . CYS A 1 241 ? 5.391 -4.320 13.365 1.00 85.94 241 CYS A C 1
ATOM 1861 O O . CYS A 1 241 ? 5.676 -5.111 14.270 1.00 85.94 241 CYS A O 1
ATOM 1863 N N . ILE A 1 242 ? 4.135 -3.980 13.083 1.00 88.81 242 ILE A N 1
ATOM 1864 C CA . ILE A 1 242 ? 2.976 -4.537 13.782 1.00 88.81 242 ILE A CA 1
ATOM 1865 C C . ILE A 1 242 ? 1.891 -4.938 12.798 1.00 88.81 242 ILE A C 1
ATOM 1867 O O . ILE A 1 242 ? 1.827 -4.468 11.665 1.00 88.81 242 ILE A O 1
ATOM 1871 N N . GLN A 1 243 ? 0.963 -5.752 13.284 1.00 89.56 243 GLN A N 1
ATOM 1872 C CA . GLN A 1 243 ? -0.298 -5.976 12.603 1.00 89.56 243 GLN A CA 1
ATOM 1873 C C . GLN A 1 243 ? -1.431 -5.271 13.317 1.00 89.56 243 GLN A C 1
ATOM 1875 O O . GLN A 1 243 ? -1.522 -5.273 14.550 1.00 89.56 243 GLN A O 1
ATOM 1880 N N . TYR A 1 244 ? -2.329 -4.720 12.520 1.00 91.69 244 TYR A N 1
ATOM 1881 C CA . TYR A 1 244 ? -3.551 -4.137 13.022 1.00 91.69 244 TYR A CA 1
ATOM 1882 C C . TYR A 1 244 ? -4.583 -5.219 13.285 1.00 91.69 244 TYR A C 1
ATOM 1884 O O . TYR A 1 244 ? -4.682 -6.214 12.565 1.00 91.69 244 TYR A O 1
ATOM 1892 N N . ARG A 1 245 ? -5.357 -5.013 14.349 1.00 92.81 245 ARG A N 1
ATOM 1893 C CA . ARG A 1 245 ? -6.436 -5.907 14.744 1.00 92.81 245 ARG A CA 1
ATOM 1894 C C . ARG A 1 245 ? -7.727 -5.113 14.859 1.00 92.81 245 ARG A C 1
ATOM 1896 O O . ARG A 1 245 ? -7.790 -4.137 15.607 1.00 92.81 245 ARG A O 1
ATOM 1903 N N . ALA A 1 246 ? -8.742 -5.568 14.142 1.00 91.06 246 ALA A N 1
ATOM 1904 C CA . ALA A 1 246 ? -10.101 -5.073 14.236 1.00 91.06 246 ALA A CA 1
ATOM 1905 C C . ALA A 1 246 ? -10.682 -5.334 15.643 1.00 91.06 246 ALA A C 1
ATOM 1907 O O . ALA A 1 246 ? -10.221 -6.241 16.349 1.00 91.06 246 ALA A O 1
ATOM 1908 N N . PRO A 1 247 ? -11.741 -4.618 16.062 1.00 89.00 247 PRO A N 1
ATOM 1909 C CA . PRO A 1 247 ? -12.437 -4.877 17.325 1.00 89.00 247 PRO A CA 1
ATOM 1910 C C . PRO A 1 247 ? -12.976 -6.309 17.447 1.00 89.00 247 PRO A C 1
ATOM 1912 O O . PRO A 1 247 ? -13.081 -6.833 18.554 1.00 89.00 247 PRO A O 1
ATOM 1915 N N . SER A 1 248 ? -13.284 -6.950 16.315 1.00 89.56 248 SER A N 1
ATOM 1916 C CA . SER A 1 248 ? -13.682 -8.362 16.227 1.00 89.56 248 SER A CA 1
ATOM 1917 C C . SER A 1 248 ? -12.569 -9.337 16.622 1.00 89.56 248 SER A C 1
ATOM 1919 O O . SER A 1 248 ? -12.833 -10.510 16.877 1.00 89.56 248 SER A O 1
ATOM 1921 N N . GLY A 1 249 ? -11.322 -8.868 16.669 1.00 90.62 249 GLY A N 1
ATOM 1922 C CA . GLY A 1 249 ? -10.142 -9.691 16.863 1.00 90.62 249 GLY A CA 1
ATOM 1923 C C . GLY A 1 249 ? -9.493 -10.152 15.557 1.00 90.62 249 GLY A C 1
ATOM 1924 O O . GLY A 1 249 ? -8.406 -10.717 15.625 1.00 90.62 249 GLY A O 1
ATOM 1925 N N . THR A 1 250 ? -10.083 -9.902 14.388 1.00 91.56 250 THR A N 1
ATOM 1926 C CA . THR A 1 250 ? -9.478 -10.252 13.091 1.00 91.56 250 THR A CA 1
ATOM 1927 C C . THR A 1 250 ? -8.299 -9.332 12.773 1.00 91.56 250 THR A C 1
ATOM 1929 O O . THR A 1 250 ? -8.346 -8.137 13.057 1.00 91.56 250 THR A O 1
ATOM 1932 N N . LEU A 1 251 ? -7.221 -9.882 12.212 1.00 94.56 251 LEU A N 1
ATOM 1933 C CA . LEU A 1 251 ? -6.106 -9.079 11.708 1.00 94.56 251 LEU A CA 1
ATOM 1934 C C . LEU A 1 251 ? -6.543 -8.390 10.417 1.00 94.56 251 LEU A C 1
ATOM 1936 O O . LEU A 1 251 ? -7.026 -9.070 9.521 1.00 94.56 251 LEU A O 1
ATOM 1940 N N . CYS A 1 252 ? -6.382 -7.074 10.323 1.00 96.00 252 CYS A N 1
ATOM 1941 C CA . CYS A 1 252 ? -6.967 -6.269 9.243 1.00 96.00 252 CYS A CA 1
ATOM 1942 C C . CYS A 1 252 ? -5.968 -5.370 8.514 1.00 96.00 252 CYS A C 1
ATOM 1944 O O . CYS A 1 252 ? -6.359 -4.520 7.723 1.00 96.00 252 CYS A O 1
ATOM 1946 N N . GLY A 1 253 ? -4.679 -5.511 8.795 1.00 95.62 253 GLY A N 1
ATOM 1947 C CA . GLY A 1 253 ? -3.658 -4.745 8.106 1.00 95.62 253 GLY A CA 1
ATOM 1948 C C . GLY A 1 253 ? -2.301 -4.867 8.762 1.00 95.62 253 GLY A C 1
ATOM 1949 O O . GLY A 1 253 ? -2.127 -5.570 9.764 1.00 95.62 253 GLY A O 1
ATOM 1950 N N . VAL A 1 254 ? -1.344 -4.142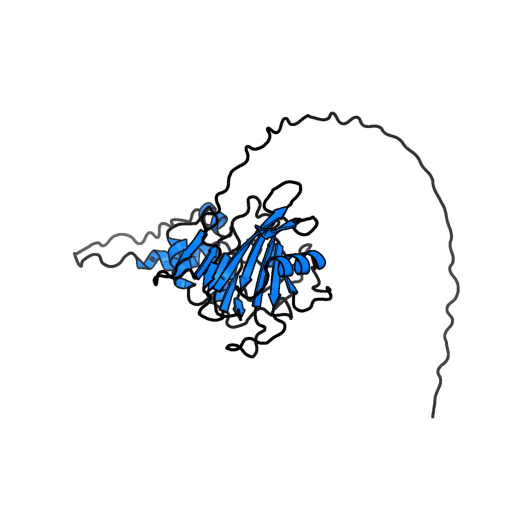 8.206 1.00 94.62 254 VAL A N 1
ATOM 1951 C CA . VAL A 1 254 ? 0.049 -4.153 8.631 1.00 94.62 254 VAL A CA 1
ATOM 1952 C C . VAL A 1 254 ? 0.636 -2.745 8.638 1.00 94.62 254 VAL A C 1
ATOM 1954 O O . VAL A 1 254 ? 0.265 -1.888 7.836 1.00 94.62 254 VAL A O 1
ATOM 1957 N N . HIS A 1 255 ? 1.559 -2.540 9.568 1.00 92.62 255 HIS A N 1
ATOM 1958 C CA . HIS A 1 255 ? 2.508 -1.441 9.631 1.00 92.62 255 HIS A CA 1
ATOM 1959 C C . HIS A 1 255 ? 3.897 -2.047 9.488 1.00 92.62 255 HIS A C 1
ATOM 1961 O O . HIS A 1 255 ? 4.261 -2.896 10.308 1.00 92.62 255 HIS A O 1
ATOM 1967 N N . VAL A 1 256 ? 4.658 -1.648 8.475 1.00 90.56 256 VAL A N 1
ATOM 1968 C CA . VAL A 1 256 ? 6.036 -2.116 8.294 1.00 90.56 256 VAL A CA 1
ATOM 1969 C C . VAL A 1 256 ? 6.998 -0.951 8.474 1.00 90.56 256 VAL A C 1
ATOM 1971 O O . VAL A 1 256 ? 6.759 0.140 7.968 1.00 90.56 256 VAL A O 1
ATOM 1974 N N . CYS A 1 257 ? 8.071 -1.190 9.223 1.00 85.06 257 CYS A N 1
ATOM 1975 C CA . CYS A 1 257 ? 9.117 -0.209 9.491 1.00 85.06 257 CYS A CA 1
ATOM 1976 C C . CYS A 1 257 ? 10.424 -0.688 8.861 1.00 85.06 257 CYS A C 1
ATOM 1978 O O . CYS A 1 257 ? 10.836 -1.825 9.110 1.00 85.06 257 CYS A O 1
ATOM 1980 N N . GLY A 1 258 ? 11.079 0.190 8.103 1.00 79.62 258 GLY A N 1
ATOM 1981 C CA . GLY A 1 258 ? 12.485 0.057 7.723 1.00 79.62 258 GLY A CA 1
ATOM 1982 C C . GLY A 1 258 ? 13.396 0.829 8.681 1.00 79.62 258 GLY A C 1
ATOM 1983 O O . GLY A 1 258 ? 12.931 1.677 9.441 1.00 79.62 258 GLY A O 1
ATOM 1984 N N . GLU A 1 259 ? 14.698 0.539 8.655 1.00 77.19 259 GLU A N 1
ATOM 1985 C CA . GLU A 1 259 ? 15.692 1.347 9.384 1.00 77.19 259 GLU A CA 1
ATOM 1986 C C . GLU A 1 259 ? 15.936 2.707 8.704 1.00 77.19 259 GLU A C 1
ATOM 1988 O O . GLU A 1 259 ? 16.273 3.676 9.383 1.00 77.19 259 GLU A O 1
ATOM 1993 N N . ASP A 1 260 ? 15.731 2.783 7.384 1.00 76.50 260 ASP A N 1
ATOM 1994 C CA . ASP A 1 260 ? 15.898 3.984 6.567 1.00 76.50 260 ASP A CA 1
ATOM 1995 C C . ASP A 1 260 ? 14.666 4.195 5.677 1.00 76.50 260 ASP A C 1
ATOM 1997 O O . ASP A 1 260 ? 14.487 3.531 4.662 1.00 76.50 260 ASP A O 1
ATOM 2001 N N . THR A 1 261 ? 13.786 5.115 6.065 1.00 76.19 261 THR A N 1
ATOM 2002 C CA . THR A 1 261 ? 12.570 5.423 5.298 1.00 76.19 261 THR A CA 1
ATOM 2003 C C . THR A 1 261 ? 12.745 6.625 4.363 1.00 76.19 261 THR A C 1
ATOM 2005 O O . THR A 1 261 ? 11.777 7.114 3.780 1.00 76.19 261 THR A O 1
ATOM 2008 N N . GLU A 1 262 ? 13.970 7.132 4.172 1.00 78.19 262 GLU A N 1
ATOM 2009 C CA . GLU A 1 262 ? 14.195 8.325 3.341 1.00 78.19 262 GLU A CA 1
ATOM 2010 C C . GLU A 1 262 ? 14.012 8.035 1.838 1.00 78.19 262 GLU A C 1
ATOM 2012 O O . GLU A 1 262 ? 13.589 8.911 1.065 1.00 78.19 262 GLU A O 1
ATOM 2017 N N . TYR A 1 263 ? 14.298 6.801 1.416 1.00 84.25 263 TYR A N 1
ATOM 2018 C CA . TYR A 1 263 ? 14.370 6.416 0.005 1.00 84.25 263 TYR A CA 1
ATOM 2019 C C . TYR A 1 263 ? 13.479 5.220 -0.362 1.00 84.25 263 TYR A C 1
ATOM 2021 O O . TYR A 1 263 ? 13.845 4.363 -1.161 1.00 84.25 263 TYR A O 1
ATOM 2029 N N . GLU A 1 264 ? 12.280 5.187 0.202 1.00 90.06 264 GLU A N 1
ATOM 2030 C CA . GLU A 1 264 ? 11.310 4.110 0.017 1.00 90.06 264 GLU A CA 1
ATOM 2031 C C . GLU A 1 264 ? 10.716 4.035 -1.397 1.00 90.06 264 GLU A C 1
ATOM 2033 O O . GLU A 1 264 ? 10.258 5.039 -1.942 1.00 90.06 264 GLU A O 1
ATOM 2038 N N . LEU A 1 265 ? 10.614 2.839 -1.972 1.00 93.50 265 LEU A N 1
ATOM 2039 C CA . LEU A 1 265 ? 9.983 2.605 -3.274 1.00 93.50 265 LEU A CA 1
ATOM 2040 C C . LEU A 1 265 ? 8.866 1.565 -3.160 1.00 93.50 265 LEU A C 1
ATOM 2042 O O . LEU A 1 265 ? 8.872 0.720 -2.265 1.00 93.50 265 LEU A O 1
ATOM 2046 N N . GLY A 1 266 ? 7.895 1.623 -4.070 1.00 95.75 266 GLY A N 1
ATOM 2047 C CA . GLY A 1 266 ? 6.773 0.689 -4.085 1.00 95.75 266 GLY A CA 1
ATOM 2048 C C . GLY A 1 266 ? 6.420 0.204 -5.485 1.00 95.75 266 GLY A C 1
ATOM 2049 O O . GLY A 1 266 ? 6.612 0.911 -6.471 1.00 95.75 266 GLY A O 1
ATOM 2050 N N . TRP A 1 267 ? 5.851 -0.996 -5.564 1.00 97.56 267 TRP A N 1
ATOM 2051 C CA . TRP A 1 267 ? 5.253 -1.548 -6.773 1.00 97.56 267 TRP A CA 1
ATOM 2052 C C . TRP A 1 267 ? 3.897 -2.156 -6.435 1.00 97.56 267 TRP A C 1
ATOM 2054 O O . TRP A 1 267 ? 3.824 -3.116 -5.671 1.00 97.56 267 TRP A O 1
ATOM 2064 N N . LEU A 1 268 ? 2.826 -1.619 -7.014 1.00 98.50 268 LEU A N 1
ATOM 2065 C CA . LEU A 1 268 ? 1.493 -2.221 -6.955 1.00 98.50 268 LEU A CA 1
ATOM 2066 C C . LEU A 1 268 ? 1.379 -3.282 -8.049 1.00 98.50 268 LEU A C 1
ATOM 2068 O O . LEU A 1 268 ? 1.674 -2.993 -9.204 1.00 98.50 268 LEU A O 1
ATOM 2072 N N . VAL A 1 269 ? 0.927 -4.490 -7.725 1.00 98.62 269 VAL A N 1
ATOM 2073 C CA . VAL A 1 269 ? 0.786 -5.579 -8.700 1.00 98.62 269 VAL A CA 1
ATOM 2074 C C . VAL A 1 269 ? -0.672 -5.996 -8.827 1.00 98.62 269 VAL A C 1
ATOM 2076 O O . VAL A 1 269 ? -1.315 -6.398 -7.854 1.00 98.62 269 VAL A O 1
ATOM 2079 N N . PHE A 1 270 ? -1.188 -5.915 -10.051 1.00 98.69 270 PHE A N 1
ATOM 2080 C CA . PHE A 1 270 ? -2.569 -6.235 -10.398 1.00 98.69 270 PHE A CA 1
ATOM 2081 C C . PHE A 1 270 ? -2.670 -7.598 -11.094 1.00 98.69 270 PHE A C 1
ATOM 2083 O O . PHE A 1 270 ? -1.727 -8.068 -11.723 1.00 98.69 270 PHE A O 1
ATOM 2090 N N . SER A 1 271 ? -3.832 -8.250 -11.025 1.00 98.44 271 SER A N 1
ATOM 2091 C CA . SER A 1 271 ? -4.019 -9.597 -11.594 1.00 98.44 271 SER A CA 1
ATOM 2092 C C . SER A 1 271 ? -4.207 -9.635 -13.113 1.00 98.44 271 SER A C 1
ATOM 2094 O O . SER A 1 271 ? -4.310 -10.714 -13.702 1.00 98.44 271 SER A O 1
ATOM 2096 N N . GLY A 1 272 ? -4.339 -8.468 -13.752 1.00 98.00 272 GLY A N 1
ATOM 2097 C CA . GLY A 1 272 ? -4.787 -8.348 -15.142 1.00 98.00 272 GLY A CA 1
ATOM 2098 C C . GLY A 1 272 ? -6.285 -8.622 -15.338 1.00 98.00 272 GLY A C 1
ATOM 2099 O O . GLY A 1 272 ? -6.745 -8.702 -16.478 1.00 98.00 272 GLY A O 1
ATOM 2100 N N . LYS A 1 273 ? -7.054 -8.772 -14.252 1.00 98.44 273 LYS A N 1
ATOM 2101 C CA . LYS A 1 273 ? -8.513 -8.937 -14.261 1.00 98.44 273 LYS A CA 1
ATOM 2102 C C . LYS A 1 273 ? -9.188 -7.788 -13.514 1.00 98.44 273 LYS A C 1
ATOM 2104 O O . LYS A 1 273 ? -8.570 -7.099 -12.704 1.00 98.44 273 LYS A O 1
ATOM 2109 N N . LYS A 1 274 ? -10.482 -7.610 -13.780 1.00 98.50 274 LYS A N 1
ATOM 2110 C CA . LYS A 1 274 ? -11.348 -6.732 -12.989 1.00 98.50 274 LYS A CA 1
ATOM 2111 C C . LYS A 1 274 ? -11.758 -7.412 -11.687 1.00 98.50 274 LYS A C 1
ATOM 2113 O O . LYS A 1 274 ? -11.930 -8.632 -11.667 1.00 98.50 274 LYS A O 1
ATOM 2118 N N . HIS A 1 275 ? -11.918 -6.629 -10.626 1.00 98.62 275 HIS A N 1
ATOM 2119 C CA . HIS A 1 275 ? -12.346 -7.133 -9.324 1.00 98.62 275 HIS A CA 1
ATOM 2120 C C . HIS A 1 275 ? -13.806 -7.619 -9.373 1.00 98.62 275 HIS A C 1
ATOM 2122 O O . HIS A 1 275 ? -14.639 -7.021 -10.055 1.00 98.62 275 HIS A O 1
ATOM 2128 N N . SER A 1 276 ? -14.141 -8.692 -8.644 1.00 98.12 276 SER A N 1
ATOM 2129 C CA . SER A 1 276 ? -15.491 -9.289 -8.679 1.00 98.12 276 SER A CA 1
ATOM 2130 C C . SER A 1 276 ? -16.578 -8.343 -8.171 1.00 98.12 276 SER A C 1
ATOM 2132 O O . SER A 1 276 ? -17.673 -8.300 -8.728 1.00 98.12 276 SER A O 1
ATOM 2134 N N . ASP A 1 277 ? -16.253 -7.576 -7.131 1.00 98.25 277 ASP A N 1
ATOM 2135 C CA . ASP A 1 277 ? -17.200 -6.694 -6.441 1.00 98.25 277 ASP A CA 1
ATOM 2136 C C . ASP A 1 277 ? -17.111 -5.240 -6.935 1.00 98.25 277 ASP A C 1
ATOM 2138 O O . ASP A 1 277 ? -18.011 -4.446 -6.677 1.00 98.25 277 ASP A O 1
ATOM 2142 N N . PHE A 1 278 ? -16.047 -4.913 -7.680 1.00 98.12 278 PHE A N 1
ATOM 2143 C CA . PHE A 1 278 ? -15.767 -3.587 -8.244 1.00 98.12 278 PHE A CA 1
ATOM 2144 C C . PHE A 1 278 ? -15.401 -3.754 -9.728 1.00 98.12 278 PHE A C 1
ATOM 2146 O O . PHE A 1 278 ? -14.228 -3.658 -10.093 1.00 98.12 278 PHE A O 1
ATOM 2153 N N . PRO A 1 279 ? -16.373 -4.087 -10.598 1.00 98.00 279 PRO A N 1
ATOM 2154 C CA . PRO A 1 279 ? -16.113 -4.547 -11.967 1.00 98.00 279 PRO A CA 1
ATOM 2155 C C . PRO A 1 279 ? -15.459 -3.496 -12.879 1.00 98.00 279 PRO A C 1
ATOM 2157 O O . PRO A 1 279 ? -14.887 -3.838 -13.915 1.00 98.00 279 PRO A O 1
ATOM 2160 N N . GLU A 1 280 ? -15.522 -2.217 -12.524 1.00 97.81 280 GLU A N 1
ATOM 2161 C CA . GLU A 1 280 ? -14.801 -1.130 -13.193 1.00 97.81 280 GLU A CA 1
ATOM 2162 C C . GLU A 1 280 ? -13.310 -1.063 -12.820 1.00 97.81 280 GLU A C 1
ATOM 2164 O O . GLU A 1 280 ? -12.4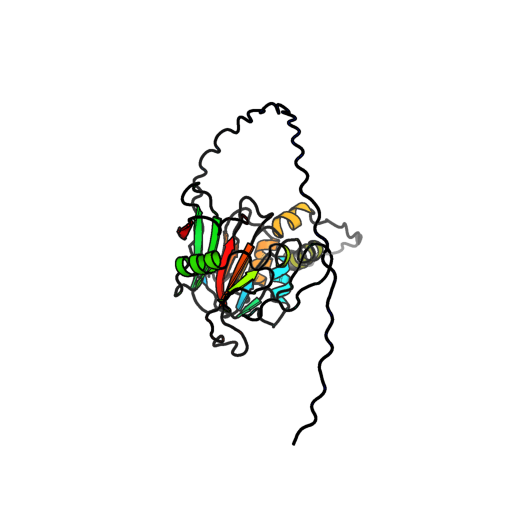97 -0.522 -13.578 1.00 97.81 280 GLU A O 1
ATOM 2169 N N . SER A 1 281 ? -12.934 -1.669 -11.697 1.00 98.31 281 SER A N 1
ATOM 2170 C CA . SER A 1 281 ? -11.628 -1.520 -11.056 1.00 98.31 281 SER A CA 1
ATOM 2171 C C . SER A 1 281 ? -10.736 -2.733 -11.309 1.00 98.31 281 SER A C 1
ATOM 2173 O O . SER A 1 281 ? -11.210 -3.868 -11.383 1.00 98.31 281 SER A O 1
ATOM 2175 N N . ASP A 1 282 ? -9.437 -2.497 -11.486 1.00 98.62 282 ASP A N 1
ATOM 2176 C CA . ASP A 1 282 ? -8.454 -3.577 -11.617 1.00 98.62 282 ASP A CA 1
ATOM 2177 C C . ASP A 1 282 ? -8.207 -4.223 -10.249 1.00 98.62 282 ASP A C 1
ATOM 2179 O O . ASP A 1 282 ? -8.153 -3.532 -9.236 1.00 98.62 282 ASP A O 1
ATOM 2183 N N . GLU A 1 283 ? -8.076 -5.547 -10.210 1.00 98.75 283 GLU A N 1
ATOM 2184 C CA . GLU A 1 283 ? -7.863 -6.283 -8.961 1.00 98.75 283 GLU A CA 1
ATOM 2185 C C . GLU A 1 283 ? -6.385 -6.246 -8.549 1.00 98.75 283 GLU A C 1
ATOM 2187 O O . GLU A 1 283 ? -5.528 -6.828 -9.221 1.00 98.75 283 GLU A O 1
ATOM 2192 N N . LEU A 1 284 ? -6.095 -5.598 -7.421 1.00 98.81 284 LEU A N 1
ATOM 2193 C CA . LEU A 1 284 ? -4.805 -5.637 -6.740 1.00 98.81 284 LEU A CA 1
ATOM 2194 C C . LEU A 1 284 ? -4.609 -7.003 -6.071 1.00 98.81 284 LEU A C 1
ATOM 2196 O O . LEU A 1 284 ? -5.495 -7.501 -5.370 1.00 98.81 284 LEU A O 1
ATOM 2200 N N . ILE A 1 285 ? -3.424 -7.581 -6.257 1.00 98.69 285 ILE A N 1
ATOM 2201 C CA . ILE A 1 285 ? -3.046 -8.891 -5.704 1.00 98.69 285 ILE A CA 1
ATOM 2202 C C . ILE A 1 285 ? -1.731 -8.881 -4.928 1.00 98.69 285 ILE A C 1
ATOM 2204 O O . ILE A 1 285 ? -1.418 -9.859 -4.249 1.00 98.69 285 ILE A O 1
ATOM 2208 N N . GLY A 1 286 ? -0.961 -7.798 -5.014 1.00 98.31 286 GLY A N 1
ATOM 2209 C CA . GLY A 1 286 ? 0.292 -7.683 -4.293 1.00 98.31 286 GLY A CA 1
ATOM 2210 C C . GLY A 1 286 ? 0.852 -6.274 -4.278 1.00 98.31 286 GLY A C 1
ATOM 2211 O O . GLY A 1 286 ? 0.530 -5.451 -5.131 1.00 98.31 286 GLY A O 1
ATOM 2212 N N . VAL A 1 287 ? 1.711 -6.020 -3.302 1.00 98.31 287 VAL A N 1
ATOM 2213 C CA . VAL A 1 287 ? 2.552 -4.836 -3.198 1.00 98.31 287 VAL A CA 1
ATOM 2214 C C . VAL A 1 287 ? 3.956 -5.294 -2.833 1.00 98.31 287 VAL A C 1
ATOM 2216 O O . VAL A 1 287 ? 4.130 -6.059 -1.884 1.00 98.31 287 VAL A O 1
ATOM 2219 N N . VAL A 1 288 ? 4.953 -4.825 -3.576 1.00 97.12 288 VAL A N 1
ATOM 2220 C CA . VAL A 1 288 ? 6.364 -4.924 -3.182 1.00 97.12 288 VAL A CA 1
ATOM 2221 C C . VAL A 1 288 ? 6.780 -3.555 -2.672 1.00 97.12 288 VAL A C 1
ATOM 2223 O O . VAL A 1 288 ? 6.579 -2.559 -3.360 1.00 97.12 288 VAL A O 1
ATOM 2226 N N . TYR A 1 289 ? 7.324 -3.501 -1.467 1.00 95.44 289 TYR A N 1
ATOM 2227 C CA . TYR A 1 289 ? 7.803 -2.283 -0.829 1.00 95.44 289 TYR A CA 1
ATOM 2228 C C . TYR A 1 289 ? 9.289 -2.450 -0.515 1.00 95.44 289 TYR A C 1
ATOM 2230 O O . TYR A 1 289 ? 9.672 -3.358 0.218 1.00 95.44 289 TYR A O 1
ATOM 2238 N N . ASP A 1 290 ? 10.113 -1.587 -1.101 1.00 93.38 290 ASP A N 1
ATOM 2239 C CA . ASP A 1 290 ? 11.559 -1.514 -0.893 1.00 93.38 290 ASP A CA 1
ATOM 2240 C C . ASP A 1 290 ? 11.842 -0.373 0.085 1.00 93.38 290 ASP A C 1
ATOM 2242 O O . ASP A 1 290 ? 11.559 0.793 -0.201 1.00 93.38 290 ASP A O 1
ATOM 2246 N N . SER A 1 291 ? 12.402 -0.712 1.244 1.00 90.00 291 SER A N 1
ATOM 2247 C CA . SER A 1 291 ? 12.691 0.238 2.320 1.00 90.00 291 SER A CA 1
ATOM 2248 C C . SER A 1 291 ? 14.114 0.797 2.248 1.00 90.00 291 SER A C 1
ATOM 2250 O O . SER A 1 291 ? 14.692 1.114 3.278 1.00 90.00 291 SER A O 1
ATOM 2252 N N . SER A 1 292 ? 14.751 0.794 1.079 1.00 84.81 292 SER A N 1
ATOM 2253 C CA . SER A 1 292 ? 16.191 1.067 0.968 1.00 84.81 292 SER A CA 1
ATOM 2254 C C . SER A 1 292 ? 16.654 1.593 -0.386 1.00 84.81 292 SER A C 1
ATOM 2256 O O . SER A 1 292 ? 17.858 1.741 -0.594 1.00 84.81 292 SER A O 1
ATOM 2258 N N . TYR A 1 293 ? 15.716 1.856 -1.302 1.00 84.31 293 TYR A N 1
ATOM 2259 C CA . TYR A 1 293 ? 15.925 2.371 -2.661 1.00 84.31 293 TYR A CA 1
ATOM 2260 C C . TYR A 1 293 ? 16.536 1.413 -3.680 1.00 84.31 293 TYR A C 1
ATOM 2262 O O . TYR A 1 293 ? 16.223 1.505 -4.867 1.00 84.31 293 TYR A O 1
ATOM 2270 N N . CYS A 1 294 ? 17.463 0.562 -3.252 1.00 80.94 294 CYS A N 1
ATOM 2271 C CA . CYS A 1 294 ? 18.263 -0.280 -4.135 1.00 80.94 294 CYS A CA 1
ATOM 2272 C C . CYS A 1 294 ? 18.102 -1.775 -3.850 1.00 80.94 294 CYS A C 1
ATOM 2274 O O . CYS A 1 294 ? 18.800 -2.592 -4.457 1.00 80.94 294 CYS A O 1
ATOM 2276 N N . ALA A 1 295 ? 17.167 -2.168 -2.979 1.00 80.44 295 ALA A N 1
ATOM 2277 C CA . ALA A 1 295 ? 16.953 -3.572 -2.655 1.00 80.44 295 ALA A CA 1
ATOM 2278 C C . ALA A 1 295 ? 16.282 -4.369 -3.770 1.00 80.44 295 ALA A C 1
ATOM 2280 O O . ALA A 1 295 ? 15.913 -5.506 -3.528 1.00 80.44 295 ALA A O 1
ATOM 2281 N N . LEU A 1 296 ? 16.099 -3.839 -4.974 1.00 82.94 296 LEU A N 1
ATOM 2282 C CA . LEU A 1 296 ? 15.710 -4.652 -6.127 1.00 82.94 296 LEU A CA 1
ATOM 2283 C C . LEU A 1 296 ? 16.817 -4.789 -7.182 1.00 82.94 296 LEU A C 1
ATOM 2285 O O . LEU A 1 296 ? 16.606 -5.486 -8.172 1.00 82.94 296 LEU A O 1
ATOM 2289 N N . GLU A 1 297 ? 17.995 -4.187 -6.969 1.00 82.56 297 GLU A N 1
ATOM 2290 C CA . GLU A 1 297 ? 19.133 -4.231 -7.909 1.00 82.56 297 GLU A CA 1
ATOM 2291 C C . GLU A 1 297 ? 20.103 -5.416 -7.686 1.00 82.56 297 GLU A C 1
ATOM 2293 O O . GLU A 1 297 ? 21.009 -5.624 -8.492 1.00 82.56 297 GLU A O 1
ATOM 2298 N N . GLY A 1 298 ? 19.940 -6.182 -6.603 1.00 76.25 298 GLY A N 1
ATOM 2299 C CA . GLY A 1 298 ? 20.807 -7.305 -6.209 1.00 76.25 298 GLY A CA 1
ATOM 2300 C C . GLY A 1 298 ? 20.156 -8.696 -6.277 1.00 76.25 298 GLY A C 1
ATOM 2301 O O . GLY A 1 298 ? 19.095 -8.881 -6.869 1.00 76.25 298 GLY A O 1
ATOM 2302 N N . ASP A 1 299 ? 20.803 -9.679 -5.644 1.00 80.06 299 ASP A N 1
ATOM 2303 C CA . ASP A 1 299 ? 20.235 -11.012 -5.419 1.00 80.06 299 ASP A CA 1
ATOM 2304 C C . ASP A 1 299 ? 19.468 -11.039 -4.085 1.00 80.06 299 ASP A C 1
ATOM 2306 O O . ASP A 1 299 ? 19.980 -10.613 -3.040 1.00 80.06 299 ASP A O 1
ATOM 2310 N N . PHE A 1 300 ? 18.236 -11.555 -4.114 1.00 81.25 300 PHE A N 1
ATOM 2311 C CA . PHE A 1 300 ? 17.341 -11.558 -2.955 1.00 81.25 300 PHE A CA 1
ATOM 2312 C C . PHE A 1 300 ? 16.736 -12.928 -2.682 1.00 81.25 300 PHE A C 1
ATOM 2314 O O . PHE A 1 300 ? 16.431 -13.704 -3.590 1.00 81.25 300 PHE A O 1
ATOM 2321 N N . GLU A 1 301 ? 16.499 -13.185 -1.400 1.00 82.81 301 GLU A N 1
ATOM 2322 C CA . GLU A 1 301 ? 15.745 -14.334 -0.915 1.00 82.81 301 GLU A CA 1
ATOM 2323 C C . GLU A 1 301 ? 14.527 -13.849 -0.127 1.00 82.81 301 GLU A C 1
ATOM 2325 O O . GLU A 1 301 ? 14.604 -12.878 0.627 1.00 82.81 301 GLU A O 1
ATOM 2330 N N . VAL A 1 302 ? 13.393 -14.522 -0.316 1.00 83.19 302 VAL A N 1
ATOM 2331 C CA . VAL A 1 302 ? 12.174 -14.283 0.464 1.00 83.19 302 VAL A CA 1
ATOM 2332 C C . VAL A 1 302 ? 12.241 -15.122 1.741 1.00 83.19 302 VAL A C 1
ATOM 2334 O O . VAL A 1 302 ? 12.527 -16.320 1.667 1.00 83.19 302 VAL A O 1
ATOM 2337 N N . GLU A 1 303 ? 11.988 -14.495 2.892 1.00 82.00 303 GLU A N 1
ATOM 2338 C CA . GLU A 1 303 ? 11.996 -15.115 4.228 1.00 82.00 303 GLU A CA 1
ATOM 2339 C C . GLU A 1 303 ? 10.625 -15.110 4.913 1.00 82.00 303 GLU A C 1
ATOM 2341 O O . GLU A 1 303 ? 9.908 -14.081 4.844 1.00 82.00 303 GLU A O 1
#

Sequence (303 aa):
MPKEKSSKKVTTGGSASKASKTASSTTTTSESSKSNSKPAGKIKMKFPCTHAFECTSGEILWGQIQCLIKGSKTKAHDGVNGPISSGFGGTILQSEFCYRAAARKGKWVVERFVNSEDKWVGGFIVHHEDISGKELLERCSSIGISLAQSHEDKQIVYVNRYDWSWHSGSSTEVGKELKLYKSHKKKKKDDDEDYRGSDEESGSGYDSEECERLGGNFQMIDASEYDSVMKLLSSKHPEECIQYRAPSGTLCGVHVCGEDTEYELGWLVFSGKKHSDFPESDELIGVVYDSSYCALEGDFEVE